Protein AF-Q8CBI0-F1 (afdb_monomer_lite)

Organism: Mus musculus (NCBI:txid10090)

pLDDT: mean 73.28, std 24.51, range [24.38, 97.0]

InterPro domains:
  IPR052081 Dispatched hedgehog regulator [PTHR45951] (45-311)

Secondary structure (DSSP, 8-state):
---------S--PPPPP------------------S-----TT-TTTT-S-TTSHHHHHHHHHHHHHHH-STTSTT--SPPS----------------------------------------SSSS---SSEEEEEEE-SSS--S-SHHHHHHHHHHHIIIIITSTTHHHHS-B-TTSPBPPPB-HHHHHHHHTT-SSGGG--HHHHHHHHHHHHHHHHHHHTT---GGG-S-TTS--GGGGGS-HHHHS-THHHHIIIIIB-TTTT-TTTTT-SS----EEEEEEEEE--TTHHHHHHHHHS-TTTS---

Radius of gyration: 27.92 Å; chains: 1; bounding box: 72×58×81 Å

Structure (mmCIF, N/CA/C/O backbone):
data_AF-Q8CBI0-F1
#
_entry.id   AF-Q8CBI0-F1
#
loop_
_atom_site.group_PDB
_atom_site.id
_atom_site.type_symbol
_atom_site.label_atom_id
_atom_site.label_alt_id
_atom_site.label_comp_id
_atom_site.label_asym_id
_atom_site.label_entity_id
_atom_site.label_seq_id
_atom_site.pdbx_PDB_ins_code
_atom_site.Cartn_x
_atom_site.Cartn_y
_atom_site.Cartn_z
_atom_site.occupancy
_atom_site.B_iso_or_equiv
_atom_site.auth_seq_id
_atom_site.auth_comp_id
_atom_site.auth_asym_id
_atom_site.auth_atom_id
_atom_site.pdbx_PDB_model_num
ATOM 1 N N . MET A 1 1 ? 11.824 -6.782 15.982 1.00 35.62 1 MET A N 1
ATOM 2 C CA . MET A 1 1 ? 10.357 -6.989 15.883 1.00 35.62 1 MET A CA 1
ATOM 3 C C . MET A 1 1 ? 9.756 -6.836 14.474 1.00 35.62 1 MET A C 1
ATOM 5 O O . MET A 1 1 ? 8.552 -7.007 14.320 1.00 35.62 1 MET A O 1
ATOM 9 N N . VAL A 1 2 ? 10.570 -6.693 13.427 1.00 36.84 2 VAL A N 1
ATOM 10 C CA . VAL A 1 2 ? 10.282 -7.172 12.048 1.00 36.84 2 VAL A CA 1
ATOM 11 C C . VAL A 1 2 ? 11.537 -8.007 11.635 1.00 36.84 2 VAL A C 1
ATOM 13 O O . VAL A 1 2 ? 12.396 -8.185 12.500 1.00 36.84 2 VAL A O 1
ATOM 16 N N . GLN A 1 3 ? 11.747 -8.662 10.483 1.00 46.72 3 GLN A N 1
ATOM 17 C CA . GLN A 1 3 ? 10.975 -8.829 9.247 1.00 46.72 3 GLN A CA 1
ATOM 18 C C . GLN A 1 3 ? 11.289 -10.162 8.533 1.00 46.72 3 GLN A C 1
ATOM 20 O O . GLN A 1 3 ? 12.311 -10.788 8.796 1.00 46.72 3 GLN A O 1
ATOM 25 N N . LYS A 1 4 ? 10.453 -10.541 7.552 1.00 31.80 4 LYS A N 1
ATOM 26 C CA . LYS A 1 4 ? 10.830 -11.356 6.380 1.00 31.80 4 LYS A CA 1
ATOM 27 C C . LYS A 1 4 ? 10.036 -10.899 5.148 1.00 31.80 4 LYS A C 1
ATOM 29 O O . LYS A 1 4 ? 8.832 -11.129 5.089 1.00 31.80 4 LYS A O 1
ATOM 34 N N . SER A 1 5 ? 10.704 -10.269 4.181 1.00 30.23 5 SER A N 1
ATOM 35 C CA . SER A 1 5 ? 10.088 -9.821 2.923 1.00 30.23 5 SER A CA 1
ATOM 36 C C . SER A 1 5 ? 9.989 -10.965 1.912 1.00 30.23 5 SER A C 1
ATOM 38 O O . SER A 1 5 ? 11.012 -11.522 1.517 1.00 30.23 5 SER A O 1
ATOM 40 N N . TYR A 1 6 ? 8.783 -11.270 1.428 1.00 38.28 6 TYR A N 1
ATOM 41 C CA . TYR A 1 6 ? 8.576 -12.228 0.333 1.00 38.28 6 TYR A CA 1
ATOM 42 C C . TYR A 1 6 ? 7.816 -11.594 -0.836 1.00 38.28 6 TYR A C 1
ATOM 44 O O . TYR A 1 6 ? 6.795 -10.936 -0.644 1.00 38.28 6 TYR A O 1
ATOM 52 N N . ILE A 1 7 ? 8.275 -11.838 -2.067 1.00 37.06 7 ILE A N 1
ATOM 53 C CA . ILE A 1 7 ? 7.528 -11.484 -3.281 1.00 37.06 7 ILE A CA 1
ATOM 54 C C . ILE A 1 7 ? 6.498 -12.590 -3.538 1.00 37.06 7 ILE A C 1
ATOM 56 O O . ILE A 1 7 ? 6.847 -13.695 -3.954 1.00 37.06 7 ILE A O 1
ATOM 60 N N . TYR A 1 8 ? 5.219 -12.301 -3.290 1.00 33.34 8 TYR A N 1
ATOM 61 C CA . TYR A 1 8 ? 4.138 -13.254 -3.547 1.00 33.34 8 TYR A CA 1
ATOM 62 C C . TYR A 1 8 ? 3.973 -13.525 -5.051 1.00 33.34 8 TYR A C 1
ATOM 64 O O . TYR A 1 8 ? 3.733 -12.608 -5.841 1.00 33.34 8 TYR A O 1
ATOM 72 N N . ASN A 1 9 ? 4.062 -14.801 -5.431 1.00 31.31 9 ASN A N 1
ATOM 73 C CA . ASN A 1 9 ? 3.870 -15.283 -6.795 1.00 31.31 9 ASN A CA 1
ATOM 74 C C . ASN A 1 9 ? 2.752 -16.353 -6.800 1.00 31.31 9 ASN A C 1
ATOM 76 O O . ASN A 1 9 ? 2.959 -17.436 -6.240 1.00 31.31 9 ASN A O 1
ATOM 80 N N . PRO A 1 10 ? 1.560 -16.073 -7.365 1.00 31.42 10 PRO A N 1
ATOM 81 C CA . PRO A 1 10 ? 0.396 -16.957 -7.278 1.00 31.42 10 PRO A CA 1
ATOM 82 C C . PRO A 1 10 ? 0.534 -18.163 -8.222 1.00 31.42 10 PRO A C 1
ATOM 84 O O . PRO A 1 10 ? -0.023 -18.173 -9.317 1.00 31.42 10 PRO A O 1
ATOM 87 N N . GLY A 1 11 ? 1.291 -19.187 -7.811 1.00 32.75 11 GLY A N 1
ATOM 88 C CA . GLY A 1 11 ? 1.568 -20.319 -8.703 1.00 32.75 11 GLY A CA 1
ATOM 89 C C . GLY A 1 11 ? 2.288 -21.542 -8.129 1.00 32.75 11 GLY A C 1
ATOM 90 O O . GLY A 1 11 ? 2.830 -22.314 -8.916 1.00 32.75 11 GLY A O 1
ATOM 91 N N . ARG A 1 12 ? 2.332 -21.765 -6.805 1.00 34.44 12 ARG A N 1
ATOM 92 C CA . ARG A 1 12 ? 2.941 -22.988 -6.237 1.00 34.44 12 ARG A CA 1
ATOM 93 C C . ARG A 1 12 ? 2.022 -23.750 -5.284 1.00 34.44 12 ARG A C 1
ATOM 95 O O . ARG A 1 12 ? 1.640 -23.241 -4.238 1.00 34.44 12 ARG A O 1
ATOM 102 N N . ARG A 1 13 ? 1.770 -25.017 -5.635 1.00 34.41 13 ARG A N 1
ATOM 103 C CA . ARG A 1 13 ? 1.584 -26.101 -4.658 1.00 34.41 13 ARG A CA 1
ATOM 104 C C . ARG A 1 13 ? 2.921 -26.366 -3.960 1.00 34.41 13 ARG A C 1
ATOM 106 O O . ARG A 1 13 ? 3.976 -26.181 -4.567 1.00 34.41 13 ARG A O 1
ATOM 113 N N . GLU A 1 14 ? 2.863 -26.795 -2.707 1.00 31.06 14 GLU A N 1
ATOM 114 C CA . GLU A 1 14 ? 4.035 -27.123 -1.893 1.00 31.06 14 GLU A CA 1
ATOM 115 C C . GLU A 1 14 ? 4.877 -28.252 -2.516 1.00 31.06 14 GLU A C 1
ATOM 117 O O . GLU A 1 14 ? 4.341 -29.326 -2.806 1.00 31.06 14 GLU A O 1
ATOM 122 N N . PRO A 1 15 ? 6.200 -28.078 -2.667 1.00 31.67 15 PRO A N 1
ATOM 123 C CA . PRO A 1 15 ? 7.135 -29.189 -2.690 1.00 31.67 15 PRO A CA 1
ATOM 124 C C . PRO A 1 15 ? 7.584 -29.512 -1.257 1.00 31.67 15 PRO A C 1
ATOM 126 O O . PRO A 1 15 ? 7.928 -28.616 -0.483 1.00 31.67 15 PRO A O 1
ATOM 129 N N . LYS A 1 16 ? 7.609 -30.804 -0.908 1.00 28.72 16 LYS A N 1
ATOM 130 C CA . LYS A 1 16 ? 8.158 -31.281 0.371 1.00 28.72 16 LYS A CA 1
ATOM 131 C C . LYS A 1 16 ? 9.629 -30.873 0.509 1.00 28.72 16 LYS A C 1
ATOM 133 O O . LYS A 1 16 ? 10.363 -30.829 -0.477 1.00 28.72 16 LYS A O 1
ATOM 138 N N . GLY A 1 17 ? 10.035 -30.560 1.738 1.00 30.17 17 GLY A N 1
ATOM 139 C CA . GLY A 1 17 ? 11.341 -29.970 2.018 1.00 30.17 17 GLY A CA 1
ATOM 140 C C . GLY A 1 17 ? 12.522 -30.896 1.723 1.00 30.17 17 GLY A C 1
ATOM 141 O O . GLY A 1 17 ? 12.489 -32.080 2.047 1.00 30.17 17 GLY A O 1
ATOM 142 N N . TYR A 1 18 ? 13.591 -30.301 1.197 1.00 27.12 18 TYR A N 1
ATOM 143 C CA . TYR A 1 18 ? 14.943 -30.850 1.224 1.00 27.12 18 TYR A CA 1
ATOM 144 C C . TYR A 1 18 ? 15.894 -29.764 1.725 1.00 27.12 18 TYR A C 1
ATOM 146 O O . TYR A 1 18 ? 15.874 -28.636 1.230 1.00 27.12 18 TYR A O 1
ATOM 154 N N . SER A 1 19 ? 16.685 -30.107 2.742 1.00 24.38 19 SER A N 1
ATOM 155 C CA . SER A 1 19 ? 17.722 -29.234 3.291 1.00 24.38 19 SER A CA 1
ATOM 156 C C . SER A 1 19 ? 18.909 -29.162 2.333 1.00 24.38 19 SER A C 1
ATOM 158 O O . SER A 1 19 ? 19.318 -30.190 1.796 1.00 24.38 19 SER A O 1
ATOM 160 N N . TRP A 1 20 ? 19.481 -27.971 2.167 1.00 27.81 20 TRP A N 1
ATOM 161 C CA . TRP A 1 20 ? 20.767 -27.774 1.502 1.00 27.81 20 TRP A CA 1
ATOM 162 C C . TRP A 1 20 ? 21.630 -26.840 2.343 1.00 27.81 20 TRP A C 1
ATOM 164 O O . TRP A 1 20 ? 21.559 -25.615 2.235 1.00 27.81 20 TRP A O 1
ATOM 174 N N . GLU A 1 21 ? 22.441 -27.440 3.208 1.00 26.97 21 GLU A N 1
ATOM 175 C CA . GLU A 1 21 ? 23.515 -26.739 3.899 1.00 26.97 21 GLU A CA 1
ATOM 176 C C . GLU A 1 21 ? 24.703 -26.502 2.956 1.00 26.97 21 GLU A C 1
ATOM 178 O O . GLU A 1 21 ? 25.098 -27.379 2.194 1.00 26.97 21 GLU A O 1
ATOM 183 N N . GLY A 1 22 ? 25.335 -25.335 3.095 1.00 30.75 22 GLY A N 1
ATOM 184 C CA . GLY A 1 22 ? 26.772 -25.184 2.871 1.00 30.75 22 GLY A CA 1
ATOM 185 C C . GLY A 1 22 ? 27.282 -25.141 1.427 1.00 30.75 22 GLY A C 1
ATOM 186 O O . GLY A 1 22 ? 27.747 -26.137 0.888 1.00 30.75 22 GLY A O 1
ATOM 187 N N . CYS A 1 23 ? 27.452 -23.927 0.895 1.00 25.62 23 CYS A N 1
ATOM 188 C CA . CYS A 1 23 ? 28.518 -23.663 -0.076 1.00 25.62 23 CYS A CA 1
ATOM 189 C C . CYS A 1 23 ? 29.310 -22.410 0.332 1.00 25.62 23 CYS A C 1
ATOM 191 O O . CYS A 1 23 ? 28.970 -21.282 -0.029 1.00 25.62 23 CYS A O 1
ATOM 193 N N . ARG A 1 24 ? 30.370 -22.593 1.137 1.00 29.52 24 ARG A N 1
ATOM 194 C CA . ARG A 1 24 ? 31.308 -21.504 1.471 1.00 29.52 24 ARG A CA 1
ATOM 195 C C . ARG A 1 24 ? 32.200 -21.195 0.269 1.00 29.52 24 ARG A C 1
ATOM 197 O O . ARG A 1 24 ? 32.717 -22.097 -0.380 1.00 29.52 24 ARG A O 1
ATOM 204 N N . ARG A 1 25 ? 32.435 -19.903 0.030 1.00 30.22 25 ARG A N 1
ATOM 205 C CA . ARG A 1 25 ? 33.334 -19.396 -1.017 1.00 30.22 25 ARG A CA 1
ATOM 206 C C . ARG A 1 25 ? 34.754 -19.970 -0.875 1.00 30.22 25 ARG A C 1
ATOM 208 O O . ARG A 1 25 ? 35.388 -19.769 0.159 1.00 30.22 25 ARG A O 1
ATOM 215 N N . ARG A 1 26 ? 35.297 -20.525 -1.962 1.00 26.20 26 ARG A N 1
ATOM 216 C CA . ARG A 1 26 ? 36.714 -20.380 -2.341 1.00 26.20 26 ARG A CA 1
ATOM 217 C C . ARG A 1 26 ? 36.791 -20.172 -3.847 1.00 26.20 26 ARG A C 1
ATOM 219 O O . ARG A 1 26 ? 36.519 -21.088 -4.612 1.00 26.20 26 ARG A O 1
ATOM 226 N N . VAL A 1 27 ? 37.159 -18.962 -4.255 1.00 29.38 27 VAL A N 1
ATOM 227 C CA . VAL A 1 27 ? 37.560 -18.683 -5.635 1.00 29.38 27 VAL A CA 1
ATOM 228 C C . VAL A 1 27 ? 39.045 -19.007 -5.731 1.00 29.38 27 VAL A C 1
ATOM 230 O O . VAL A 1 27 ? 39.858 -18.349 -5.087 1.00 29.38 27 VAL A O 1
ATOM 233 N N . VAL A 1 28 ? 39.389 -20.026 -6.513 1.00 27.64 28 VAL A N 1
ATOM 234 C CA . VAL A 1 28 ? 40.765 -20.299 -6.940 1.00 27.64 28 VAL A CA 1
ATOM 235 C C . VAL A 1 28 ? 40.752 -20.264 -8.460 1.00 27.64 28 VAL A C 1
ATOM 237 O O . VAL A 1 28 ? 40.189 -21.150 -9.098 1.00 27.64 28 VAL A O 1
ATOM 240 N N . PHE A 1 29 ? 41.333 -19.215 -9.039 1.00 32.84 29 PHE A N 1
ATOM 241 C CA . PHE A 1 29 ? 41.527 -19.129 -10.482 1.00 32.84 29 PHE A CA 1
ATOM 242 C C . PHE A 1 29 ? 42.694 -20.032 -10.891 1.00 32.84 29 PHE A C 1
ATOM 244 O O . PHE A 1 29 ? 43.854 -19.684 -10.693 1.00 32.84 29 PHE A O 1
ATOM 251 N N . LEU A 1 30 ? 42.373 -21.172 -11.498 1.00 30.83 30 LEU A N 1
ATOM 252 C CA . LEU A 1 30 ? 43.293 -21.954 -12.319 1.00 30.83 30 LEU A CA 1
ATOM 253 C C . LEU A 1 30 ? 42.566 -22.299 -13.619 1.00 30.83 30 LEU A C 1
ATOM 255 O O . LEU A 1 30 ? 41.595 -23.050 -13.612 1.00 30.83 30 LEU A O 1
ATOM 259 N N . CYS A 1 31 ? 43.023 -21.714 -14.724 1.00 37.50 31 CYS A N 1
ATOM 260 C CA . CYS A 1 31 ? 42.504 -21.968 -16.065 1.00 37.50 31 CYS A CA 1
ATOM 261 C C . CYS A 1 31 ? 43.572 -22.710 -16.872 1.00 37.50 31 CYS A C 1
ATOM 263 O O . CYS A 1 31 ? 44.683 -22.198 -17.021 1.00 37.50 31 CYS A O 1
ATOM 265 N N . PRO A 1 32 ? 43.257 -23.919 -17.356 1.00 38.25 32 PRO A N 1
ATOM 266 C CA . PRO A 1 32 ? 43.626 -24.262 -18.728 1.00 38.25 32 PRO A CA 1
ATOM 267 C C . PRO A 1 32 ? 42.526 -25.080 -19.448 1.00 38.25 32 PRO A C 1
ATOM 269 O O . PRO A 1 32 ? 41.503 -25.437 -18.866 1.00 38.25 32 PRO A O 1
ATOM 272 N N . PRO A 1 33 ? 42.728 -25.351 -20.744 1.00 45.69 33 PRO A N 1
ATOM 273 C CA . PRO A 1 33 ? 42.031 -24.682 -21.834 1.00 45.69 33 PRO A CA 1
ATOM 274 C C . PRO A 1 33 ? 40.579 -25.165 -22.019 1.00 45.69 33 PRO A C 1
ATOM 276 O O . PRO A 1 33 ? 40.320 -26.355 -22.202 1.00 45.69 33 PRO A O 1
ATOM 279 N N . LEU A 1 34 ? 39.624 -24.233 -22.066 1.00 43.66 34 LEU A N 1
ATOM 280 C CA . LEU A 1 34 ? 38.232 -24.564 -22.373 1.00 43.66 34 LEU A CA 1
ATOM 281 C C . LEU A 1 34 ? 38.037 -24.833 -23.872 1.00 43.66 34 LEU A C 1
ATOM 283 O O . LEU A 1 34 ? 37.944 -23.915 -24.687 1.00 43.66 34 LEU A O 1
ATOM 287 N N . LEU A 1 35 ? 37.902 -26.119 -24.201 1.00 45.59 35 LEU A N 1
ATOM 288 C CA . LEU A 1 35 ? 37.132 -26.581 -25.356 1.00 45.59 35 LEU A CA 1
ATOM 289 C C . LEU A 1 35 ? 35.728 -25.955 -25.351 1.00 45.59 35 LEU A C 1
ATOM 291 O O . LEU A 1 35 ? 35.171 -25.676 -24.291 1.00 45.59 35 LEU A O 1
ATOM 295 N N . LEU A 1 36 ? 35.181 -25.783 -26.557 1.00 48.97 36 LEU A N 1
ATOM 296 C CA . LEU A 1 36 ? 33.884 -25.196 -26.925 1.00 48.97 36 LEU A CA 1
ATOM 297 C C . LEU A 1 36 ? 32.690 -25.607 -26.034 1.00 48.97 36 LEU A C 1
ATOM 299 O O . LEU A 1 36 ? 31.804 -26.348 -26.454 1.00 48.97 36 LEU A O 1
ATOM 303 N N . HIS A 1 37 ? 32.602 -25.039 -24.835 1.00 47.94 37 HIS A N 1
ATOM 304 C CA . HIS A 1 37 ? 31.378 -24.989 -24.051 1.00 47.94 37 HIS A CA 1
ATOM 305 C C . HIS A 1 37 ? 30.799 -23.585 -24.148 1.00 47.94 37 HIS A C 1
ATOM 307 O O . HIS A 1 37 ? 31.209 -22.662 -23.445 1.00 47.94 37 HIS A O 1
ATOM 313 N N . THR A 1 38 ? 29.810 -23.437 -25.031 1.00 46.59 38 THR A N 1
ATOM 314 C CA . THR A 1 38 ? 28.891 -22.299 -25.009 1.00 46.59 38 THR A CA 1
ATOM 315 C C . THR A 1 38 ? 28.339 -22.163 -23.594 1.00 46.59 38 THR A C 1
ATOM 317 O O . THR A 1 38 ? 27.667 -23.080 -23.109 1.00 46.59 38 THR A O 1
ATOM 320 N N . CYS A 1 39 ? 28.658 -21.051 -22.924 1.00 45.31 39 CYS A N 1
ATOM 321 C CA . CYS A 1 39 ? 28.234 -20.801 -21.550 1.00 45.31 39 CYS A CA 1
ATOM 322 C C . CYS A 1 39 ? 26.711 -20.948 -21.470 1.00 45.31 39 CYS A C 1
ATOM 324 O O . CYS A 1 39 ? 25.975 -20.169 -22.075 1.00 45.31 39 CYS A O 1
ATOM 326 N N . SER A 1 40 ? 26.245 -22.000 -20.793 1.00 54.03 40 SER A N 1
ATOM 327 C CA . SER A 1 40 ? 24.823 -22.325 -20.744 1.00 54.03 40 SER A CA 1
ATOM 328 C C . SER A 1 40 ? 24.114 -21.249 -19.935 1.00 54.03 40 SER A C 1
ATOM 330 O O . SER A 1 40 ? 24.317 -21.125 -18.728 1.00 54.03 40 SER A O 1
ATOM 332 N N . SER A 1 41 ? 23.324 -20.428 -20.620 1.00 55.72 41 SER A N 1
ATOM 333 C CA . SER A 1 41 ? 22.704 -19.242 -20.048 1.00 55.72 41 SER A CA 1
ATOM 334 C C . SER A 1 41 ? 21.640 -19.624 -19.015 1.00 55.72 41 SER A C 1
ATOM 336 O O . SER A 1 41 ? 20.474 -19.808 -19.353 1.00 55.72 41 SER A O 1
ATOM 338 N N . LEU A 1 42 ? 22.024 -19.647 -17.733 1.00 57.34 42 LEU A N 1
ATOM 339 C CA . LEU A 1 42 ? 21.139 -19.816 -16.564 1.00 57.34 42 LEU A CA 1
ATOM 340 C C . LEU A 1 42 ? 20.139 -18.649 -16.363 1.00 57.34 42 LEU A C 1
ATOM 342 O O . LEU A 1 42 ? 19.483 -18.552 -15.329 1.00 57.34 42 LEU A O 1
ATOM 346 N N . LEU A 1 43 ? 20.005 -17.771 -17.362 1.00 60.62 43 LEU A N 1
ATOM 347 C CA . LEU A 1 43 ? 19.131 -16.596 -17.411 1.00 60.62 43 LEU A CA 1
ATOM 348 C C . LEU A 1 43 ? 17.639 -16.924 -17.257 1.00 60.62 43 LEU A C 1
ATOM 350 O O . LEU A 1 43 ? 16.865 -16.042 -16.894 1.00 60.62 43 LEU A O 1
ATOM 354 N N . PHE A 1 44 ? 17.228 -18.171 -17.506 1.00 56.00 44 PHE A N 1
ATOM 355 C CA . PHE A 1 44 ? 15.849 -18.614 -17.319 1.00 56.00 44 PHE A CA 1
ATOM 356 C C . PHE A 1 44 ? 15.794 -19.984 -16.628 1.00 56.00 44 PHE A C 1
ATOM 358 O O . PHE A 1 44 ? 15.920 -21.031 -17.257 1.00 56.00 44 PHE A O 1
ATOM 365 N N . PHE A 1 45 ? 15.534 -19.984 -15.317 1.00 59.78 45 PHE A N 1
ATOM 366 C CA . PHE A 1 45 ? 15.432 -21.203 -14.494 1.00 59.78 45 PHE A CA 1
ATOM 367 C C . PHE A 1 45 ? 14.332 -22.186 -14.957 1.00 59.78 45 PHE A C 1
ATOM 369 O O . PHE A 1 45 ? 14.355 -23.356 -14.593 1.00 59.78 45 PHE A O 1
ATOM 376 N N . LEU A 1 46 ? 13.362 -21.717 -15.751 1.00 71.56 46 LEU A N 1
ATOM 377 C CA . LEU A 1 46 ? 12.256 -22.521 -16.285 1.00 71.56 46 LEU A CA 1
ATOM 378 C C . LEU A 1 46 ? 12.434 -22.938 -17.757 1.00 71.56 46 LEU A C 1
ATOM 380 O O . LEU A 1 46 ? 11.512 -23.509 -18.336 1.00 71.56 46 LEU A O 1
ATOM 384 N N . GLN A 1 47 ? 13.586 -22.671 -18.380 1.00 72.75 47 GLN A N 1
ATOM 385 C CA . GLN A 1 47 ? 13.825 -23.072 -19.767 1.00 72.75 47 GLN A CA 1
ATOM 386 C C . GLN A 1 47 ? 13.865 -24.602 -19.888 1.00 72.75 47 GLN A C 1
ATOM 388 O O . GLN A 1 47 ? 14.681 -25.255 -19.242 1.00 72.75 47 GLN A O 1
ATOM 393 N N . GLY A 1 48 ? 12.987 -25.176 -20.718 1.00 74.75 48 GLY A N 1
ATOM 394 C CA . GLY A 1 48 ? 12.884 -26.626 -20.906 1.00 74.75 48 GLY A CA 1
ATOM 395 C C . GLY A 1 48 ? 11.841 -27.325 -20.028 1.00 74.75 48 GLY A C 1
ATOM 396 O O . GLY A 1 48 ? 11.751 -28.547 -20.086 1.00 74.75 48 GLY A O 1
ATOM 397 N N . PHE A 1 49 ? 11.029 -26.585 -19.261 1.00 80.62 49 PHE A N 1
ATOM 398 C CA . PHE A 1 49 ? 9.862 -27.140 -18.555 1.00 80.62 49 PHE A CA 1
ATOM 399 C C . PHE A 1 49 ? 8.621 -27.306 -19.460 1.00 80.62 49 PHE A C 1
ATOM 401 O O . PHE A 1 49 ? 7.567 -27.746 -18.997 1.00 80.62 49 PHE A O 1
ATOM 408 N N . GLU A 1 50 ? 8.716 -26.972 -20.750 1.00 84.19 50 GLU A N 1
ATOM 409 C CA . GLU A 1 50 ? 7.695 -27.299 -21.744 1.00 84.19 50 GLU A CA 1
ATOM 410 C C . GLU A 1 50 ? 7.528 -28.828 -21.904 1.00 84.19 50 GLU A C 1
ATOM 412 O O . GLU A 1 50 ? 8.523 -29.535 -22.079 1.00 84.19 50 GLU A O 1
ATOM 417 N N . PRO A 1 51 ? 6.290 -29.368 -21.898 1.00 81.94 51 PRO A N 1
ATOM 418 C CA . PRO A 1 51 ? 6.041 -30.809 -21.982 1.00 81.94 51 PRO A CA 1
ATOM 419 C C . PRO A 1 51 ? 6.260 -31.350 -23.405 1.00 81.94 51 PRO A C 1
ATOM 421 O O . PRO A 1 51 ? 5.315 -31.499 -24.186 1.00 81.94 51 PRO A O 1
ATOM 424 N N . ARG A 1 52 ? 7.517 -31.663 -23.729 1.00 80.88 52 ARG A N 1
ATOM 425 C CA . ARG A 1 52 ? 7.929 -32.267 -25.006 1.00 80.88 52 ARG A CA 1
ATOM 426 C C . ARG A 1 52 ? 7.312 -33.651 -25.214 1.00 80.88 52 ARG A C 1
ATOM 428 O O . ARG A 1 52 ? 6.904 -34.313 -24.262 1.00 80.88 52 ARG A O 1
ATOM 435 N N . ASP A 1 53 ? 7.204 -34.050 -26.479 1.00 83.38 53 ASP A N 1
ATOM 436 C CA . ASP A 1 53 ? 6.728 -35.363 -26.948 1.00 83.38 53 ASP A CA 1
ATOM 437 C C . ASP A 1 53 ? 5.315 -35.800 -26.523 1.00 83.38 53 ASP A C 1
ATOM 439 O O . ASP A 1 53 ? 4.853 -36.879 -26.894 1.00 83.38 53 ASP A O 1
ATOM 443 N N . THR A 1 54 ? 4.567 -34.927 -25.847 1.00 90.56 54 THR A N 1
ATOM 444 C CA . THR A 1 54 ? 3.132 -35.104 -25.609 1.00 90.56 54 THR A CA 1
ATOM 445 C C . THR A 1 54 ? 2.311 -34.568 -26.783 1.00 90.56 54 THR A C 1
ATOM 447 O O . THR A 1 54 ? 2.677 -33.578 -27.416 1.00 90.56 54 THR A O 1
ATOM 450 N N . GLU A 1 55 ? 1.149 -35.170 -27.047 1.00 91.31 55 GLU A N 1
ATOM 451 C CA . GLU A 1 55 ? 0.203 -34.692 -28.072 1.00 91.31 55 GLU A CA 1
ATOM 452 C C . GLU A 1 55 ? -0.221 -33.229 -27.830 1.00 91.31 55 GLU A C 1
ATOM 454 O O . GLU A 1 55 ? -0.345 -32.434 -28.760 1.00 91.31 55 GLU A O 1
ATOM 459 N N . ILE A 1 56 ? -0.377 -32.848 -26.558 1.00 89.25 56 ILE A N 1
ATOM 460 C CA . ILE A 1 56 ? -0.686 -31.474 -26.137 1.00 89.25 56 ILE A CA 1
ATOM 461 C C . ILE A 1 56 ? 0.509 -30.546 -26.400 1.00 89.25 56 ILE A C 1
ATOM 463 O O . ILE A 1 56 ? 0.318 -29.451 -26.925 1.00 89.25 56 ILE A O 1
ATOM 467 N N . GLY A 1 57 ? 1.732 -30.987 -26.084 1.00 88.62 57 GLY A N 1
ATOM 468 C CA . GLY A 1 57 ? 2.971 -30.256 -26.349 1.00 88.62 57 GLY A CA 1
ATOM 469 C C . GLY A 1 57 ? 3.163 -29.958 -27.832 1.00 88.62 57 GLY A C 1
ATOM 470 O O . GLY A 1 57 ? 3.304 -28.796 -28.198 1.00 88.62 57 GLY A O 1
ATOM 471 N N . ARG A 1 58 ? 3.042 -30.976 -28.696 1.00 89.31 58 ARG A N 1
ATOM 472 C CA . ARG A 1 58 ? 3.141 -30.820 -30.160 1.00 89.31 58 ARG A CA 1
ATOM 473 C C . ARG A 1 58 ? 2.115 -29.827 -30.705 1.00 89.31 58 ARG A C 1
ATOM 475 O O . ARG A 1 58 ? 2.469 -28.932 -31.468 1.00 89.31 58 ARG A O 1
ATOM 482 N N . ARG A 1 59 ? 0.847 -29.933 -30.284 1.00 92.31 59 ARG A N 1
ATOM 483 C CA . ARG A 1 59 ? -0.207 -28.979 -30.684 1.00 92.31 59 ARG A CA 1
ATOM 484 C C . ARG A 1 59 ? 0.092 -27.557 -30.207 1.00 92.31 59 ARG A C 1
ATOM 486 O O . ARG A 1 59 ? -0.139 -26.610 -30.954 1.00 92.31 59 ARG A O 1
ATOM 493 N N . LEU A 1 60 ? 0.622 -27.401 -28.993 1.00 90.31 60 LEU A N 1
ATOM 494 C CA . LEU A 1 60 ? 1.002 -26.102 -28.438 1.00 90.31 60 LEU A CA 1
ATOM 495 C C . LEU A 1 60 ? 2.216 -25.493 -29.159 1.00 90.31 60 LEU A C 1
ATOM 497 O O . LEU A 1 60 ? 2.242 -24.285 -29.375 1.00 90.31 60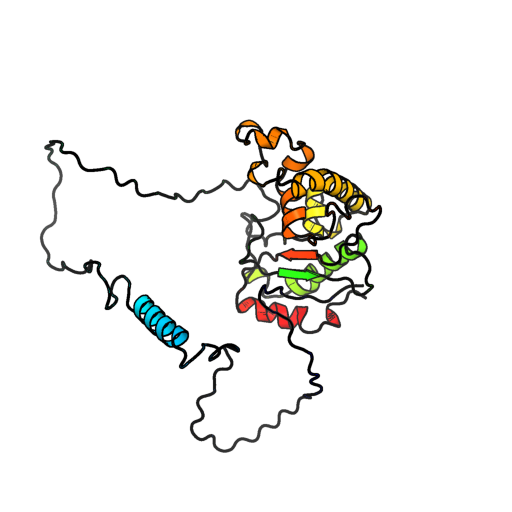 LEU A O 1
ATOM 501 N N . GLU A 1 61 ? 3.202 -26.301 -29.549 1.00 88.75 61 GLU A N 1
ATOM 502 C CA . GLU A 1 61 ? 4.354 -25.869 -30.349 1.00 88.75 61 GLU A CA 1
ATOM 503 C C . GLU A 1 61 ? 3.928 -25.424 -31.752 1.00 88.75 61 GLU A C 1
ATOM 505 O O . GLU A 1 61 ? 4.285 -24.323 -32.168 1.00 88.75 61 GLU A O 1
ATOM 510 N N . VAL A 1 62 ? 3.087 -26.208 -32.438 1.00 89.94 62 VAL A N 1
ATOM 511 C CA . VAL A 1 62 ? 2.506 -25.830 -33.740 1.00 89.94 62 VAL A CA 1
ATOM 512 C C . VAL A 1 62 ? 1.677 -24.548 -33.624 1.00 89.94 62 VAL A C 1
ATOM 514 O O . VAL A 1 62 ? 1.818 -23.657 -34.458 1.00 89.94 62 VAL A O 1
ATOM 517 N N . TRP A 1 63 ? 0.867 -24.399 -32.570 1.00 88.56 63 TRP A N 1
ATOM 518 C CA . TRP A 1 63 ? 0.106 -23.171 -32.322 1.00 88.56 63 TRP A CA 1
ATOM 519 C C . TRP A 1 63 ? 1.010 -21.955 -32.067 1.00 88.56 63 TRP A C 1
ATOM 521 O O . TRP A 1 63 ? 0.782 -20.895 -32.646 1.00 88.56 63 TRP A O 1
ATOM 531 N N . LYS A 1 64 ? 2.066 -22.096 -31.252 1.00 89.31 64 LYS A N 1
ATOM 532 C CA . LYS A 1 64 ? 3.062 -21.032 -31.023 1.00 89.31 64 LYS A CA 1
ATOM 533 C C . LYS A 1 64 ? 3.781 -20.641 -32.318 1.00 89.31 64 LYS A C 1
ATOM 535 O O . LYS A 1 64 ? 3.958 -19.452 -32.569 1.00 89.31 64 LYS A O 1
ATOM 540 N N . ALA A 1 65 ? 4.166 -21.617 -33.141 1.00 87.75 65 ALA A N 1
ATOM 541 C CA . ALA A 1 65 ? 4.791 -21.374 -34.440 1.00 87.75 65 ALA A CA 1
ATOM 542 C C . ALA A 1 65 ? 3.831 -20.654 -35.400 1.00 87.75 65 ALA A C 1
ATOM 544 O O . ALA A 1 65 ? 4.212 -19.661 -36.013 1.00 87.75 65 ALA A O 1
ATOM 545 N N . MET A 1 66 ? 2.567 -21.085 -35.466 1.00 88.44 66 MET A N 1
ATOM 546 C CA . MET A 1 66 ? 1.524 -20.401 -36.231 1.00 88.44 66 MET A CA 1
ATOM 547 C C . MET A 1 66 ? 1.350 -18.954 -35.754 1.00 88.44 66 MET A C 1
ATOM 549 O O . MET A 1 66 ? 1.382 -18.044 -36.575 1.00 88.44 66 MET A O 1
ATOM 553 N N . GLN A 1 67 ? 1.257 -18.724 -34.440 1.00 88.19 67 GLN A N 1
ATOM 554 C CA . GLN A 1 67 ? 1.121 -17.385 -33.863 1.00 88.19 67 GLN A CA 1
ATOM 555 C C . GLN A 1 67 ? 2.319 -16.477 -34.194 1.00 88.19 67 GLN A C 1
ATOM 557 O O . GLN A 1 67 ? 2.118 -15.311 -34.527 1.00 88.19 67 GLN A O 1
ATOM 562 N N . ALA A 1 68 ? 3.548 -17.003 -34.149 1.00 85.75 68 ALA A N 1
ATOM 563 C CA . ALA A 1 68 ? 4.759 -16.265 -34.516 1.00 85.75 68 ALA A CA 1
ATOM 564 C C . ALA A 1 68 ? 4.834 -15.932 -36.020 1.00 85.75 68 ALA A C 1
ATOM 566 O O . ALA A 1 68 ? 5.405 -14.911 -36.396 1.00 85.75 68 ALA A O 1
ATOM 567 N N . LEU A 1 69 ? 4.249 -16.777 -36.875 1.00 84.94 69 LEU A N 1
ATOM 568 C CA . LEU A 1 69 ? 4.196 -16.584 -38.326 1.00 84.94 69 LEU A CA 1
ATOM 569 C C . LEU A 1 69 ? 2.978 -15.769 -38.793 1.00 84.94 69 LEU A C 1
ATOM 571 O O . LEU A 1 69 ? 2.948 -15.337 -39.943 1.00 84.94 69 LEU A O 1
ATOM 575 N N . THR A 1 70 ? 1.984 -15.529 -37.935 1.00 83.25 70 THR A N 1
ATOM 576 C CA . THR A 1 70 ? 0.880 -14.594 -38.204 1.00 83.25 70 THR A CA 1
ATOM 577 C C . THR A 1 70 ? 1.246 -13.161 -37.817 1.00 83.25 70 THR A C 1
ATOM 579 O O . THR A 1 70 ? 1.932 -12.929 -36.825 1.00 83.25 70 THR A O 1
ATOM 582 N N . GLY A 1 71 ? 0.765 -12.182 -38.582 1.00 74.12 71 GLY A N 1
ATOM 583 C CA . GLY A 1 71 ? 0.960 -10.752 -38.315 1.00 74.12 71 GLY A CA 1
ATOM 584 C C . GLY A 1 71 ? 1.317 -9.962 -39.579 1.00 74.12 71 GLY A C 1
ATOM 585 O O . GLY A 1 71 ? 1.642 -10.574 -40.596 1.00 74.12 71 GLY A O 1
ATOM 586 N N . PRO A 1 72 ? 1.253 -8.618 -39.549 1.00 69.19 72 PRO A N 1
ATOM 587 C CA . PRO A 1 72 ? 1.665 -7.788 -40.680 1.00 69.19 72 PRO A CA 1
ATOM 588 C C . PRO A 1 72 ? 3.119 -8.084 -41.068 1.00 69.19 72 PRO A C 1
ATOM 590 O O . PRO A 1 72 ? 3.976 -8.156 -40.190 1.00 69.19 72 PRO A O 1
ATOM 593 N N . LYS A 1 73 ? 3.384 -8.249 -42.370 1.00 68.81 73 LYS A N 1
ATOM 594 C CA . LYS A 1 73 ? 4.691 -8.629 -42.949 1.00 68.81 73 LYS A CA 1
ATOM 595 C C . LYS A 1 73 ? 5.244 -10.016 -42.550 1.00 68.81 73 LYS A C 1
ATOM 597 O O . LYS A 1 73 ? 6.364 -10.343 -42.930 1.00 68.81 73 LYS A O 1
ATOM 602 N N . ASN A 1 74 ? 4.471 -10.858 -41.854 1.00 77.75 74 ASN A N 1
ATOM 603 C CA . ASN A 1 74 ? 4.853 -12.247 -41.564 1.00 77.75 74 ASN A CA 1
ATOM 604 C C . ASN A 1 74 ? 4.291 -13.234 -42.611 1.00 77.75 74 ASN A C 1
ATOM 606 O O . ASN A 1 74 ? 3.322 -12.945 -43.312 1.00 77.75 74 ASN A O 1
ATOM 610 N N . LEU A 1 75 ? 4.884 -14.432 -42.692 1.00 72.69 75 LEU A N 1
ATOM 611 C CA . LEU A 1 75 ? 4.629 -15.432 -43.745 1.00 72.69 75 LEU A CA 1
ATOM 612 C C . LEU A 1 75 ? 3.181 -15.966 -43.801 1.00 72.69 75 LEU A C 1
ATOM 614 O O . LEU A 1 75 ? 2.737 -16.403 -44.858 1.00 72.69 75 LEU A O 1
ATOM 618 N N . LEU A 1 76 ? 2.433 -15.909 -42.695 1.00 70.94 76 LEU A N 1
ATOM 619 C CA . LEU A 1 76 ? 1.002 -16.242 -42.625 1.00 70.94 76 LEU A CA 1
ATOM 620 C C . LEU A 1 76 ? 0.127 -14.981 -42.457 1.00 70.94 76 LEU A C 1
ATOM 622 O O . LEU A 1 76 ? -0.895 -15.005 -41.767 1.00 70.94 76 LEU A O 1
ATOM 626 N N . SER A 1 77 ? 0.526 -13.858 -43.064 1.00 71.94 77 SER A N 1
ATOM 627 C CA . SER A 1 77 ? -0.328 -12.672 -43.187 1.00 71.94 77 SER A CA 1
ATOM 628 C C . SER A 1 77 ? -1.456 -12.912 -44.193 1.00 71.94 77 SER A C 1
ATOM 630 O O . SER A 1 77 ? -1.214 -13.125 -45.377 1.00 71.94 77 SER A O 1
ATOM 632 N N . LEU A 1 78 ? -2.703 -12.789 -43.733 1.00 64.69 78 LEU A N 1
ATOM 633 C CA . LEU A 1 78 ? -3.888 -12.669 -44.596 1.00 64.69 78 LEU A CA 1
ATOM 634 C C . LEU A 1 78 ? -4.222 -11.202 -44.937 1.00 64.69 78 LEU A C 1
ATOM 636 O O . LEU A 1 78 ? -5.219 -10.935 -45.604 1.00 64.69 78 LEU A O 1
ATOM 640 N N . SER A 1 79 ? -3.418 -10.245 -44.461 1.00 60.19 79 SER A N 1
ATOM 641 C CA . SER A 1 79 ? -3.535 -8.830 -44.822 1.00 60.19 79 SER A CA 1
ATOM 642 C C . SER A 1 79 ? -2.650 -8.532 -46.033 1.00 60.19 79 SER A C 1
ATOM 644 O O . SER A 1 79 ? -1.480 -8.930 -45.998 1.00 60.19 79 SER A O 1
ATOM 646 N N . PRO A 1 80 ? -3.139 -7.792 -47.049 1.00 55.97 80 PRO A N 1
ATOM 647 C CA . PRO A 1 80 ? -2.271 -7.249 -48.087 1.00 55.97 80 PRO A CA 1
ATOM 648 C C . PRO A 1 80 ? -1.209 -6.336 -47.460 1.00 55.97 80 PRO A C 1
ATOM 650 O O . PRO A 1 80 ? -1.474 -5.646 -46.468 1.00 55.97 80 PRO A O 1
ATOM 653 N N . ASP A 1 81 ? -0.007 -6.369 -48.029 1.00 54.91 81 ASP A N 1
ATOM 654 C CA . ASP A 1 81 ? 1.130 -5.560 -47.593 1.00 54.91 81 ASP A CA 1
ATOM 655 C C . ASP A 1 81 ? 0.914 -4.096 -48.033 1.00 54.91 81 ASP A C 1
ATOM 657 O O . ASP A 1 81 ? 0.626 -3.865 -49.211 1.00 54.91 81 ASP A O 1
ATOM 661 N N . PRO A 1 82 ? 1.007 -3.090 -47.141 1.00 55.47 82 PRO A N 1
ATOM 662 C CA . PRO A 1 82 ? 0.833 -1.687 -47.525 1.00 55.47 82 PRO A CA 1
ATOM 663 C C . PRO A 1 82 ? 1.962 -1.130 -48.413 1.00 55.47 82 PRO A C 1
ATOM 665 O O . PRO A 1 82 ? 1.837 -0.012 -48.910 1.00 55.47 82 PRO A O 1
ATOM 668 N N . GLU A 1 83 ? 3.053 -1.869 -48.635 1.00 49.97 83 GLU A N 1
ATOM 669 C CA . GLU A 1 83 ? 4.212 -1.427 -49.427 1.00 49.97 83 GLU A CA 1
ATOM 670 C C . GLU A 1 83 ? 4.154 -1.856 -50.905 1.00 49.97 83 GLU A C 1
ATOM 672 O O . GLU A 1 83 ? 5.096 -2.412 -51.466 1.00 49.97 83 GLU A O 1
ATOM 677 N N . MET A 1 84 ? 3.060 -1.493 -51.580 1.00 43.12 84 MET A N 1
ATOM 678 C CA . MET A 1 84 ? 3.022 -1.362 -53.040 1.00 43.12 84 MET A CA 1
ATOM 679 C C . MET A 1 84 ? 2.451 0.002 -53.435 1.00 43.12 84 MET A C 1
ATOM 681 O O . MET A 1 84 ? 1.240 0.161 -53.551 1.00 43.12 84 MET A O 1
ATOM 685 N N . ASN A 1 85 ? 3.348 0.979 -53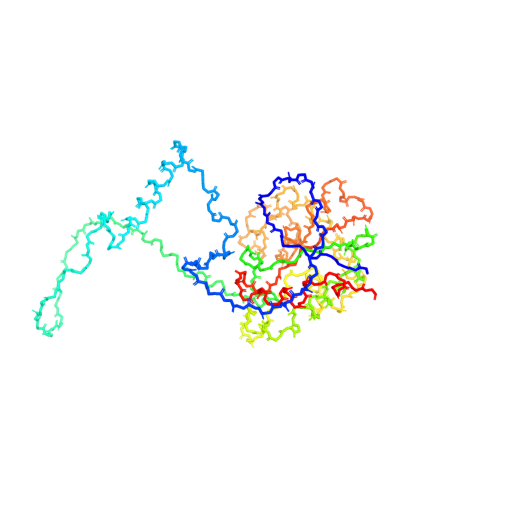.629 1.00 33.00 85 ASN A N 1
ATOM 686 C CA . ASN A 1 85 ? 3.307 1.971 -54.717 1.00 33.00 85 ASN A CA 1
ATOM 687 C C . ASN A 1 85 ? 4.483 2.958 -54.602 1.00 33.00 85 ASN A C 1
ATOM 689 O O . ASN A 1 85 ? 4.371 4.032 -54.013 1.00 33.00 85 ASN A O 1
ATOM 693 N N . SER A 1 86 ? 5.612 2.615 -55.224 1.00 39.44 86 SER A N 1
ATOM 694 C CA . SER A 1 86 ? 6.706 3.543 -55.517 1.00 39.44 86 SER A CA 1
ATOM 695 C C . SER A 1 86 ? 6.735 3.866 -57.015 1.00 39.44 86 SER A C 1
ATOM 697 O O . SER A 1 86 ? 7.415 3.221 -57.808 1.00 39.44 86 SER A O 1
ATOM 699 N N . SER A 1 87 ? 5.992 4.893 -57.427 1.00 34.72 87 SER A N 1
ATOM 700 C CA . SER A 1 87 ? 6.193 5.597 -58.703 1.00 34.72 87 SER A CA 1
ATOM 701 C C . SER A 1 87 ? 5.638 7.015 -58.587 1.00 34.72 87 SER A C 1
ATOM 703 O O . SER A 1 87 ? 4.559 7.223 -58.039 1.00 34.72 87 SER A O 1
ATOM 705 N N . SER A 1 88 ? 6.395 7.994 -59.066 1.00 34.25 88 SER A N 1
ATOM 706 C CA . SER A 1 88 ? 6.044 9.415 -59.037 1.00 34.25 88 SER A CA 1
ATOM 707 C C . SER A 1 88 ? 4.887 9.763 -59.984 1.00 34.25 88 SER A C 1
ATOM 709 O O . SER A 1 88 ? 4.696 9.095 -60.997 1.00 34.25 88 SER A O 1
ATOM 711 N N . LEU A 1 89 ? 4.180 10.871 -59.717 1.00 29.31 89 LEU A N 1
ATOM 712 C CA . LEU A 1 89 ? 4.284 12.101 -60.526 1.00 29.31 89 LEU A CA 1
ATOM 713 C C . LEU A 1 89 ? 3.399 13.250 -59.989 1.00 29.31 89 LEU A C 1
ATOM 715 O O . LEU A 1 89 ? 2.304 13.037 -59.488 1.00 29.31 89 LEU A O 1
ATOM 719 N N . LEU A 1 90 ? 3.917 14.464 -60.194 1.00 31.08 90 LEU A N 1
ATOM 720 C CA . LEU A 1 90 ? 3.295 15.798 -60.162 1.00 31.08 90 LEU A CA 1
ATOM 721 C C 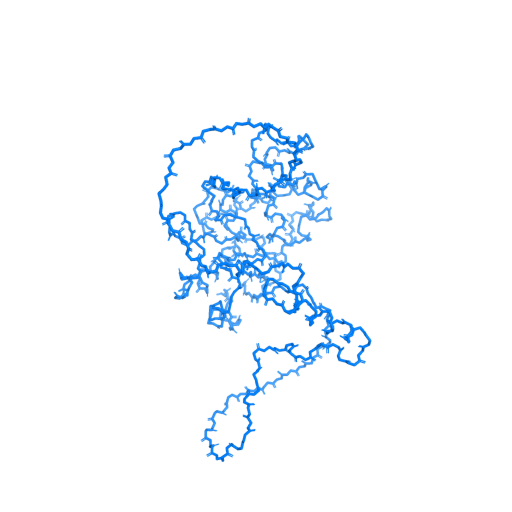. LEU A 1 90 ? 2.628 16.365 -58.889 1.00 31.08 90 LEU A C 1
ATOM 723 O O . LEU A 1 90 ? 1.613 15.916 -58.370 1.00 31.08 90 LEU A O 1
ATOM 727 N N . SER A 1 91 ? 3.188 17.514 -58.515 1.00 28.64 91 SER A N 1
ATOM 728 C CA . SER A 1 91 ? 2.681 18.551 -57.624 1.00 28.64 91 SER A CA 1
ATOM 729 C C . SER A 1 91 ? 1.372 19.214 -58.088 1.00 28.64 91 SER A C 1
ATOM 731 O O . SER A 1 91 ? 1.103 19.313 -59.282 1.00 28.64 91 SER A O 1
ATOM 733 N N . THR A 1 92 ? 0.723 19.904 -57.139 1.00 29.48 92 THR A N 1
ATOM 734 C CA . THR A 1 92 ? -0.196 21.055 -57.336 1.00 29.48 92 THR A CA 1
ATOM 735 C C . THR A 1 92 ? -1.545 20.797 -58.025 1.00 29.48 92 THR A C 1
ATOM 737 O O . THR A 1 92 ? -1.627 20.758 -59.246 1.00 29.48 92 THR A O 1
ATOM 740 N N . LEU A 1 93 ? -2.635 20.817 -57.245 1.00 26.75 93 LEU A N 1
ATOM 741 C CA . LEU A 1 93 ? -3.632 21.910 -57.215 1.00 26.75 93 LEU A CA 1
ATOM 742 C C . LEU A 1 93 ? -4.850 21.532 -56.344 1.00 26.75 93 LEU A C 1
ATOM 744 O O . LEU A 1 93 ? -5.254 20.380 -56.251 1.00 26.75 93 LEU A O 1
ATOM 748 N N . SER A 1 94 ? -5.449 22.548 -55.734 1.00 26.66 94 SER A N 1
ATOM 749 C CA . SER A 1 94 ? -6.765 22.555 -55.079 1.00 26.66 94 SER A CA 1
ATOM 750 C C . SER A 1 94 ? -7.518 23.782 -55.632 1.00 26.66 94 SER A C 1
ATOM 752 O O . SER A 1 94 ? -6.825 24.679 -56.126 1.00 26.66 94 SER A O 1
ATOM 754 N N . PRO A 1 95 ? -8.855 23.942 -55.531 1.00 46.06 95 PRO A N 1
ATOM 755 C CA . PRO A 1 95 ? -9.935 22.994 -55.216 1.00 46.06 95 PRO A CA 1
ATOM 756 C C . PRO A 1 95 ? -11.009 22.908 -56.334 1.00 46.06 95 PRO A C 1
ATOM 758 O O . PRO A 1 95 ? -11.169 23.838 -57.120 1.00 46.06 95 PRO A O 1
ATOM 761 N N . ALA A 1 96 ? -11.860 21.874 -56.335 1.00 26.38 96 ALA A N 1
ATOM 762 C CA . ALA A 1 96 ? -13.189 21.946 -56.967 1.00 26.38 96 ALA A CA 1
ATOM 763 C C . ALA A 1 96 ? -14.169 20.939 -56.343 1.00 26.38 96 ALA A C 1
ATOM 765 O O . ALA A 1 96 ? -13.790 19.826 -55.986 1.00 26.38 96 ALA A O 1
ATOM 766 N N . ALA A 1 97 ? -15.433 21.340 -56.206 1.00 30.00 97 ALA A N 1
ATOM 767 C CA . ALA A 1 97 ? -16.487 20.524 -55.614 1.00 30.00 97 ALA A CA 1
ATOM 768 C C . ALA A 1 97 ? -17.240 19.700 -56.665 1.00 30.00 97 ALA A C 1
ATOM 770 O O . ALA A 1 97 ? -17.555 20.224 -57.727 1.00 30.00 97 ALA A O 1
ATOM 771 N N . TRP A 1 98 ? -17.668 18.491 -56.292 1.00 26.00 98 TRP A N 1
ATOM 772 C CA . TRP A 1 98 ? -19.019 17.993 -56.579 1.00 26.00 98 TRP A CA 1
ATOM 773 C C . TRP A 1 98 ? -19.400 16.912 -55.570 1.00 26.00 98 TRP A C 1
ATOM 775 O O . TRP A 1 98 ? -18.595 16.051 -55.227 1.00 26.00 98 TRP A O 1
ATOM 785 N N . GLY A 1 99 ? -20.639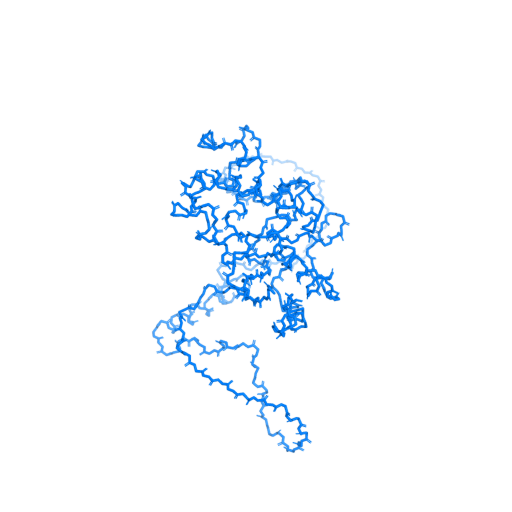 16.970 -55.087 1.00 24.41 99 GLY A N 1
ATOM 786 C CA . GLY A 1 99 ? -21.196 15.954 -54.205 1.00 24.41 99 GLY A CA 1
ATOM 787 C C . GLY A 1 99 ? -22.163 15.038 -54.945 1.00 24.41 99 GLY A C 1
ATOM 788 O O . GLY A 1 99 ? -22.922 15.483 -55.809 1.00 24.41 99 GLY A O 1
ATOM 789 N N . ARG A 1 100 ? -22.219 13.778 -54.513 1.00 26.67 100 ARG A N 1
ATOM 790 C CA . ARG A 1 100 ? -23.486 13.060 -54.354 1.00 26.67 100 ARG A CA 1
ATOM 791 C C . ARG A 1 100 ? -23.319 11.986 -53.283 1.00 26.67 100 ARG A C 1
ATOM 793 O O . ARG A 1 100 ? -22.227 11.453 -53.115 1.00 26.67 100 ARG A O 1
ATOM 800 N N . ALA A 1 101 ? -24.381 11.738 -52.529 1.00 28.33 101 ALA A N 1
ATOM 801 C CA . ALA A 1 101 ? -24.390 10.714 -51.497 1.00 28.33 101 ALA A CA 1
ATOM 802 C C . ALA A 1 101 ? -24.488 9.317 -52.119 1.00 28.33 101 ALA A C 1
ATOM 804 O O . ALA A 1 101 ? -25.270 9.126 -53.047 1.00 28.33 101 ALA A O 1
ATOM 805 N N . GLU A 1 102 ? -23.787 8.351 -51.529 1.00 28.33 102 GLU A N 1
ATOM 806 C CA . GLU A 1 102 ? -24.378 7.037 -51.288 1.00 28.33 102 GLU A CA 1
ATOM 807 C C . GLU A 1 102 ? -23.807 6.413 -50.005 1.00 28.33 102 GLU A C 1
ATOM 809 O O . GLU A 1 102 ? -22.859 6.918 -49.396 1.00 28.33 102 GLU A O 1
ATOM 814 N N . GLU A 1 103 ? -24.484 5.379 -49.529 1.00 32.28 103 GLU A N 1
ATOM 815 C CA . GLU A 1 103 ? -24.610 5.042 -48.118 1.00 32.28 103 GLU A CA 1
ATOM 816 C C . GLU A 1 103 ? -23.748 3.818 -47.771 1.00 32.28 103 GLU A C 1
ATOM 818 O O . GLU A 1 103 ? -23.949 2.735 -48.315 1.00 32.28 103 GLU A O 1
ATOM 823 N N . SER A 1 104 ? -22.774 3.950 -46.860 1.00 28.28 104 SER A N 1
ATOM 824 C CA . SER A 1 104 ? -22.027 2.780 -46.366 1.00 28.28 104 SER A CA 1
ATOM 825 C C . SER A 1 104 ? -21.672 2.858 -44.877 1.00 28.28 104 SER A C 1
ATOM 827 O O . SER A 1 104 ? -20.723 3.507 -44.450 1.00 28.28 104 SER A O 1
ATOM 829 N N . VAL A 1 105 ? -22.488 2.144 -44.096 1.00 33.62 105 VAL A N 1
ATOM 830 C CA . VAL A 1 105 ? -22.199 1.497 -42.804 1.00 33.62 105 VAL A CA 1
ATOM 831 C C . VAL A 1 105 ? -21.094 2.141 -41.955 1.00 33.62 105 VAL A C 1
ATOM 833 O O . VAL A 1 105 ? -19.905 1.840 -42.083 1.00 33.62 105 VAL A O 1
ATOM 836 N N . VAL A 1 106 ? -21.524 2.923 -40.962 1.00 30.55 106 VAL A N 1
ATOM 837 C CA . VAL A 1 106 ? -20.681 3.424 -39.868 1.00 30.55 106 VAL A CA 1
ATOM 838 C C . VAL A 1 106 ? -20.054 2.251 -39.103 1.00 30.55 106 VAL A C 1
ATOM 840 O O . VAL A 1 106 ? -20.629 1.711 -38.157 1.00 30.55 106 VAL A O 1
ATOM 843 N N . ARG A 1 107 ? -18.824 1.868 -39.462 1.00 30.75 107 ARG A N 1
ATOM 844 C CA . ARG A 1 107 ? -17.979 1.049 -38.587 1.00 30.75 107 ARG A CA 1
ATOM 845 C C . ARG A 1 107 ? -17.355 1.968 -37.547 1.00 30.75 107 ARG A C 1
ATOM 847 O O . ARG A 1 107 ? -16.247 2.464 -37.738 1.00 30.75 107 ARG A O 1
ATOM 854 N N . THR A 1 108 ? -18.066 2.181 -36.441 1.00 32.78 108 THR A N 1
ATOM 855 C CA . THR A 1 108 ? -17.577 2.958 -35.298 1.00 32.78 108 THR A CA 1
ATOM 856 C C . THR A 1 108 ? -16.256 2.369 -34.805 1.00 32.78 108 THR A C 1
ATOM 858 O O . THR A 1 108 ? -16.232 1.389 -34.055 1.00 32.78 108 THR A O 1
ATOM 861 N N . LYS A 1 109 ? -15.128 2.965 -35.216 1.00 36.66 109 LYS A N 1
ATOM 862 C CA . LYS A 1 109 ? -13.853 2.776 -34.523 1.00 36.66 109 LYS A CA 1
ATOM 863 C C . LYS A 1 109 ? -14.125 3.145 -33.070 1.00 36.66 109 LYS A C 1
ATOM 865 O O . LYS A 1 109 ? -14.484 4.286 -32.789 1.00 36.66 109 LYS A O 1
ATOM 870 N N . ARG A 1 110 ? -13.946 2.195 -32.148 1.00 40.72 110 ARG A N 1
ATOM 871 C CA . ARG A 1 110 ? -13.824 2.521 -30.726 1.00 40.72 110 ARG A CA 1
ATOM 872 C C . ARG A 1 110 ? -12.552 3.346 -30.568 1.00 40.72 110 ARG A C 1
ATOM 874 O O . ARG A 1 110 ? -11.478 2.795 -30.343 1.00 40.72 110 ARG A O 1
ATOM 881 N N . MET A 1 111 ? -12.683 4.661 -30.712 1.00 33.25 111 MET A N 1
ATOM 882 C CA . MET A 1 111 ? -11.748 5.599 -30.120 1.00 33.25 111 MET A CA 1
ATOM 883 C C . MET A 1 111 ? -11.901 5.442 -28.612 1.00 33.25 111 MET A C 1
ATOM 885 O O . MET A 1 111 ? -12.698 6.122 -27.974 1.00 33.25 111 MET A O 1
ATOM 889 N N . VAL A 1 112 ? -11.124 4.519 -28.046 1.00 43.34 112 VAL A N 1
ATOM 890 C CA . VAL A 1 112 ? -10.606 4.728 -26.700 1.00 43.34 112 VAL A CA 1
ATOM 891 C C . VAL A 1 112 ? -9.649 5.904 -26.853 1.00 43.34 112 VAL A C 1
ATOM 893 O O . VAL A 1 112 ? -8.462 5.725 -27.112 1.00 43.34 112 VAL A O 1
ATOM 896 N N . GLY A 1 113 ? -10.202 7.119 -26.803 1.00 32.06 113 GLY A N 1
ATOM 897 C CA . GLY A 1 113 ? -9.387 8.272 -26.459 1.00 32.06 113 GLY A CA 1
ATOM 898 C C . GLY A 1 113 ? -8.730 7.969 -25.112 1.00 32.06 113 GLY A C 1
ATOM 899 O O . GLY A 1 113 ? -9.341 7.254 -24.305 1.00 32.06 113 GLY A O 1
ATOM 900 N N . PRO A 1 114 ? -7.499 8.442 -24.863 1.00 34.84 114 PRO A N 1
ATOM 901 C CA . PRO A 1 114 ? -6.951 8.355 -23.526 1.00 34.84 114 PRO A CA 1
ATOM 902 C C . PRO A 1 114 ? -7.961 9.030 -22.602 1.00 34.84 114 PRO A C 1
ATOM 904 O O . PRO A 1 114 ? -8.268 10.213 -22.756 1.00 34.84 114 PRO A O 1
ATOM 907 N N . VAL A 1 115 ? -8.532 8.256 -21.678 1.00 36.66 115 VAL A N 1
ATOM 908 C CA . VAL A 1 115 ? -9.242 8.846 -20.552 1.00 36.66 115 VAL A CA 1
ATOM 909 C C . VAL A 1 115 ? -8.137 9.388 -19.666 1.00 36.66 115 VAL A C 1
ATOM 911 O O . VAL A 1 115 ? -7.699 8.733 -18.723 1.00 36.66 115 VAL A O 1
ATOM 914 N N . GLU A 1 116 ? -7.663 10.581 -20.021 1.00 37.38 116 GLU A N 1
ATOM 915 C CA . GLU A 1 116 ? -7.012 11.491 -19.097 1.00 37.38 116 GLU A CA 1
ATOM 916 C C . GLU A 1 116 ? -8.076 11.845 -18.057 1.00 37.38 116 GLU A C 1
ATOM 918 O O . GLU A 1 116 ? -8.732 12.886 -18.105 1.00 37.38 116 GLU A O 1
ATOM 923 N N . VAL A 1 117 ? -8.296 10.905 -17.129 1.00 38.03 117 VAL A N 1
ATOM 924 C CA . VAL A 1 117 ? -8.847 11.229 -15.825 1.00 38.03 117 VAL A CA 1
ATOM 925 C C . VAL A 1 117 ? -7.907 12.302 -15.328 1.00 38.03 117 VAL A C 1
ATOM 927 O O . VAL A 1 117 ? -6.728 12.038 -15.106 1.00 38.03 117 VAL A O 1
ATOM 930 N N . LYS A 1 118 ? -8.415 13.527 -15.254 1.00 34.09 118 LYS A N 1
ATOM 931 C CA . LYS A 1 118 ? -7.694 14.641 -14.670 1.00 34.09 118 LYS A CA 1
ATOM 932 C C . LYS A 1 118 ? -7.477 14.244 -13.217 1.00 34.09 118 LYS A C 1
ATOM 934 O O . LYS A 1 118 ? -8.417 14.317 -12.431 1.00 34.09 118 LYS A O 1
ATOM 939 N N . GLU A 1 119 ? -6.306 13.683 -12.921 1.00 43.56 119 GLU A N 1
ATOM 940 C CA . GLU A 1 119 ? -5.994 13.160 -11.599 1.00 43.56 119 GLU A CA 1
ATOM 941 C C . GLU A 1 119 ? -5.980 14.353 -10.646 1.00 43.56 119 GLU A C 1
ATOM 943 O O . GLU A 1 119 ? -5.004 15.096 -10.561 1.00 43.56 119 GLU A O 1
ATOM 948 N N . GLU A 1 120 ? -7.115 14.557 -9.969 1.00 43.16 120 GLU A N 1
ATOM 949 C CA . GLU A 1 120 ? -7.194 15.328 -8.730 1.00 43.16 120 GLU A CA 1
ATOM 950 C C . GLU A 1 120 ? -6.027 14.900 -7.843 1.00 43.16 120 GLU A C 1
ATOM 952 O O . GLU A 1 120 ? -5.668 13.723 -7.876 1.00 43.16 120 GLU A O 1
ATOM 957 N N . GLU A 1 121 ? -5.429 15.844 -7.110 1.00 49.06 121 GLU A N 1
ATOM 958 C CA . GLU A 1 121 ? -4.129 15.717 -6.431 1.00 49.06 121 GLU A CA 1
ATOM 959 C C . GLU A 1 121 ? -4.075 14.530 -5.452 1.00 49.06 121 GLU A C 1
ATOM 961 O O . GLU A 1 121 ? -4.195 14.656 -4.233 1.00 49.06 121 GLU A O 1
ATOM 966 N N . ASN A 1 122 ? -3.906 13.334 -6.010 1.00 67.38 122 ASN A N 1
ATOM 967 C CA . ASN A 1 122 ? -3.904 12.095 -5.275 1.00 67.38 122 ASN A CA 1
ATOM 968 C C . ASN A 1 122 ? -2.551 11.998 -4.582 1.00 67.38 122 ASN A C 1
ATOM 970 O O . ASN A 1 122 ? -1.503 11.965 -5.227 1.00 67.38 122 ASN A O 1
ATOM 974 N N . PHE A 1 123 ? -2.586 11.892 -3.254 1.00 80.19 123 PHE A N 1
ATOM 975 C CA . PHE A 1 123 ? -1.405 11.639 -2.426 1.00 80.19 123 PHE A CA 1
ATOM 976 C C . PHE A 1 123 ? -0.574 10.448 -2.943 1.00 80.19 123 PHE A C 1
ATOM 978 O O . PHE A 1 123 ? 0.644 10.421 -2.804 1.00 80.19 123 PHE A O 1
ATOM 985 N N . PHE A 1 124 ? -1.226 9.472 -3.578 1.00 83.88 124 PHE A N 1
ATOM 986 C CA . PHE A 1 124 ? -0.580 8.406 -4.335 1.00 83.88 124 PHE A CA 1
ATOM 987 C C . PHE A 1 124 ? -0.715 8.667 -5.839 1.00 83.88 124 PHE A C 1
ATOM 989 O O . PHE A 1 124 ? -1.787 9.051 -6.294 1.00 83.88 124 PHE A O 1
ATOM 996 N N . CYS A 1 125 ? 0.327 8.393 -6.627 1.00 87.81 125 CYS A N 1
ATOM 997 C CA . CYS A 1 125 ? 0.327 8.597 -8.083 1.00 87.81 125 CYS A CA 1
ATOM 998 C C . CYS A 1 125 ? -0.509 7.538 -8.832 1.00 87.81 125 CYS A C 1
ATOM 1000 O O . CYS A 1 125 ? 0.024 6.679 -9.539 1.00 87.81 125 CYS A O 1
ATOM 1002 N N . GLY A 1 126 ? -1.822 7.568 -8.621 1.00 86.75 126 GLY A N 1
ATOM 1003 C CA . GLY A 1 126 ? -2.772 6.581 -9.114 1.00 86.75 126 GLY A CA 1
ATOM 1004 C C . GLY A 1 126 ? -2.977 5.402 -8.155 1.00 86.75 126 GLY A C 1
ATOM 1005 O O . GLY A 1 126 ? -2.725 5.474 -6.947 1.00 86.75 126 GLY A O 1
ATOM 1006 N N . ARG A 1 127 ? -3.489 4.294 -8.702 1.00 87.38 127 ARG A N 1
ATOM 1007 C CA . ARG A 1 127 ? -3.898 3.099 -7.943 1.00 87.38 127 ARG A CA 1
ATOM 1008 C C . ARG A 1 127 ? -2.807 2.015 -7.929 1.00 87.38 127 ARG A C 1
ATOM 1010 O O . ARG A 1 127 ? -2.098 1.862 -8.923 1.00 87.38 127 ARG A O 1
ATOM 1017 N N . PRO A 1 128 ? -2.724 1.179 -6.877 1.00 89.69 128 PRO A N 1
ATOM 1018 C CA . PRO A 1 128 ? -1.743 0.098 -6.810 1.00 89.69 128 PRO A CA 1
ATOM 1019 C C . PRO A 1 128 ? -2.037 -1.014 -7.834 1.00 89.69 128 PRO A C 1
ATOM 1021 O O . PRO A 1 128 ? -3.016 -1.755 -7.729 1.00 89.69 128 PRO A O 1
ATOM 1024 N N . GLU A 1 129 ? -1.160 -1.176 -8.826 1.00 89.19 129 GLU A N 1
ATOM 1025 C CA . GLU A 1 129 ? -1.335 -2.181 -9.888 1.00 89.19 129 GLU A CA 1
ATOM 1026 C C . GLU A 1 129 ? -0.616 -3.530 -9.641 1.00 89.19 129 GLU A C 1
ATOM 1028 O O . GLU A 1 129 ? 0.174 -3.724 -8.715 1.00 89.19 129 GLU A O 1
ATOM 1033 N N . LYS A 1 130 ? -0.850 -4.506 -10.533 1.00 89.56 130 LYS A N 1
ATOM 1034 C CA . LYS A 1 130 ? -0.126 -5.793 -10.554 1.00 89.56 130 LYS A CA 1
ATOM 1035 C C . LYS A 1 130 ? 1.320 -5.672 -11.056 1.00 89.56 130 LYS A C 1
ATOM 1037 O O . LYS A 1 130 ? 2.139 -6.516 -10.678 1.00 89.56 130 LYS A O 1
ATOM 1042 N N . SER A 1 131 ? 1.600 -4.672 -11.891 1.00 90.00 131 SER A N 1
ATOM 1043 C CA . SER A 1 131 ? 2.906 -4.302 -12.464 1.00 90.00 131 SER A CA 1
ATOM 1044 C C . SER A 1 131 ? 3.895 -3.821 -11.393 1.00 90.00 131 SER A C 1
ATOM 1046 O O . SER A 1 131 ? 5.069 -4.189 -11.435 1.00 90.00 131 SER A O 1
ATOM 1048 N N . HIS A 1 132 ? 3.404 -3.093 -10.389 1.00 94.00 132 HIS A N 1
ATOM 1049 C CA . HIS A 1 132 ? 4.178 -2.555 -9.272 1.00 94.00 132 HIS A CA 1
ATOM 1050 C C . HIS A 1 132 ? 4.827 -3.630 -8.399 1.00 94.00 132 HIS A C 1
ATOM 1052 O O . HIS A 1 132 ? 4.220 -4.662 -8.082 1.00 94.00 132 HIS A O 1
ATOM 1058 N N . ALA A 1 133 ? 6.071 -3.374 -8.002 1.00 94.00 133 ALA A N 1
ATOM 1059 C CA . ALA A 1 133 ? 6.835 -4.185 -7.069 1.00 94.00 133 ALA A CA 1
ATOM 1060 C C . ALA A 1 133 ? 6.170 -4.215 -5.690 1.00 94.00 133 ALA A C 1
ATOM 1062 O O . ALA A 1 133 ? 5.530 -3.251 -5.272 1.00 94.00 133 ALA A O 1
ATOM 1063 N N . LYS A 1 134 ? 6.292 -5.349 -4.993 1.00 94.12 134 LYS A N 1
ATOM 1064 C CA . LYS A 1 134 ? 5.549 -5.599 -3.755 1.00 94.12 134 LYS A CA 1
ATOM 1065 C C . LYS A 1 134 ? 6.432 -6.185 -2.673 1.00 94.12 134 LYS A C 1
ATOM 1067 O O . LYS A 1 134 ? 7.200 -7.105 -2.948 1.00 94.12 134 LYS A O 1
ATOM 1072 N N . LEU A 1 135 ? 6.238 -5.706 -1.451 1.00 93.56 135 LEU A N 1
ATOM 1073 C CA . LEU A 1 135 ? 6.807 -6.270 -0.235 1.00 93.56 135 LEU A CA 1
ATOM 1074 C C . LEU A 1 135 ? 5.669 -6.829 0.622 1.00 93.56 135 LEU A C 1
ATOM 1076 O O . LEU A 1 135 ? 4.645 -6.173 0.802 1.00 93.56 135 LEU A O 1
ATOM 1080 N N . VAL A 1 136 ? 5.844 -8.047 1.133 1.00 93.56 136 VAL A N 1
ATOM 1081 C CA . VAL A 1 136 ? 4.953 -8.653 2.132 1.00 93.56 136 VAL A CA 1
ATOM 1082 C C . VAL A 1 136 ? 5.683 -8.647 3.462 1.00 93.56 136 VAL A C 1
ATOM 1084 O O . VAL A 1 136 ? 6.775 -9.204 3.558 1.00 93.56 136 VAL A O 1
ATOM 1087 N N . PHE A 1 137 ? 5.076 -8.041 4.473 1.00 92.50 137 PHE A N 1
ATOM 1088 C CA . PHE A 1 137 ? 5.606 -7.975 5.828 1.00 92.50 137 PHE A CA 1
ATOM 1089 C C . PHE A 1 137 ? 4.955 -9.043 6.709 1.00 92.50 137 PHE A C 1
ATOM 1091 O O . PHE A 1 137 ? 3.792 -9.394 6.516 1.00 92.50 137 PHE A O 1
ATOM 1098 N N . VAL A 1 138 ? 5.708 -9.540 7.691 1.00 91.69 138 VAL A N 1
ATOM 1099 C CA . VAL A 1 138 ? 5.256 -10.487 8.718 1.00 91.69 138 VAL A CA 1
ATOM 1100 C C . VAL A 1 138 ? 5.970 -10.171 10.032 1.00 91.69 138 VAL A C 1
ATOM 1102 O O . VAL A 1 138 ? 7.145 -9.789 10.030 1.00 91.69 138 VAL A O 1
ATOM 1105 N N . SER A 1 139 ? 5.263 -10.314 11.152 1.00 89.75 139 SER A N 1
ATOM 1106 C CA . SER A 1 139 ? 5.819 -10.081 12.487 1.00 89.75 139 SER A CA 1
ATOM 1107 C C . SER A 1 139 ? 6.805 -11.179 12.889 1.00 89.75 139 SER A C 1
ATOM 1109 O O . SER A 1 139 ? 6.506 -12.366 12.755 1.00 89.75 139 SER A O 1
ATOM 1111 N N . THR A 1 140 ? 7.963 -10.801 13.439 1.00 85.12 140 THR A N 1
ATOM 1112 C CA . THR A 1 140 ? 8.937 -11.769 13.982 1.00 85.12 140 THR A CA 1
ATOM 1113 C C . THR A 1 140 ? 8.589 -12.258 15.384 1.00 85.12 140 THR A C 1
ATOM 1115 O O . THR A 1 140 ? 9.038 -13.331 15.773 1.00 85.12 140 THR A O 1
ATOM 1118 N N . SER A 1 141 ? 7.756 -11.522 16.127 1.00 83.62 141 SER A N 1
ATOM 1119 C CA . SER A 1 141 ? 7.259 -11.923 17.451 1.00 83.62 141 SER A CA 1
ATOM 1120 C C . SER A 1 141 ? 5.951 -12.723 17.399 1.00 83.62 141 SER A C 1
ATOM 1122 O O . SER A 1 141 ? 5.432 -13.112 18.441 1.00 83.62 141 SER A O 1
ATOM 1124 N N . GLY A 1 142 ? 5.376 -12.930 16.208 1.00 82.56 142 GLY A N 1
ATOM 1125 C CA . GLY A 1 142 ? 4.050 -13.539 16.033 1.00 82.56 142 GLY A CA 1
ATOM 1126 C C . GLY A 1 142 ? 2.870 -12.632 16.418 1.00 82.56 142 GLY A C 1
ATOM 1127 O O . GLY A 1 142 ? 1.720 -13.042 16.276 1.00 82.56 142 GLY A O 1
ATOM 1128 N N . GLY A 1 143 ? 3.132 -11.404 16.884 1.00 87.88 143 GLY A N 1
ATOM 1129 C CA . GLY A 1 143 ? 2.101 -10.404 17.178 1.00 87.88 143 GLY A CA 1
ATOM 1130 C C . GLY A 1 143 ? 1.457 -9.793 15.925 1.00 87.88 143 GLY A C 1
ATOM 1131 O O . GLY A 1 143 ? 1.991 -9.903 14.823 1.00 87.88 143 GLY A O 1
ATOM 1132 N N . SER A 1 144 ? 0.324 -9.108 16.105 1.00 91.81 144 SER A N 1
ATOM 1133 C CA . SER A 1 144 ? -0.381 -8.397 15.027 1.00 91.81 144 SER A CA 1
ATOM 1134 C C . SER A 1 144 ? 0.467 -7.266 14.435 1.00 91.81 144 SER A C 1
ATOM 1136 O O . SER A 1 144 ? 1.054 -6.474 15.175 1.00 91.81 144 SER A O 1
ATOM 1138 N N . LEU A 1 145 ? 0.465 -7.135 13.105 1.00 93.75 145 LEU A N 1
ATOM 1139 C CA . LEU A 1 145 ? 1.009 -5.967 12.400 1.00 93.75 145 LEU A CA 1
ATOM 1140 C C . LEU A 1 145 ? 0.119 -4.718 12.538 1.00 93.75 145 LEU A C 1
ATOM 1142 O O . LEU A 1 145 ? 0.559 -3.619 12.207 1.00 93.75 145 LEU A O 1
ATOM 1146 N N . TRP A 1 146 ? -1.108 -4.860 13.054 1.00 93.38 146 TRP A N 1
ATOM 1147 C CA . TRP A 1 146 ? -1.968 -3.732 13.423 1.00 93.38 146 TRP A CA 1
ATOM 1148 C C . TRP A 1 146 ? -1.562 -3.178 14.801 1.00 93.38 146 TRP A C 1
ATOM 1150 O O . TRP A 1 146 ? -2.256 -3.345 15.802 1.00 93.38 146 TRP A O 1
ATOM 1160 N N . ASN A 1 147 ? -0.378 -2.571 14.849 1.00 92.00 147 ASN A N 1
ATOM 1161 C CA . ASN A 1 147 ? 0.229 -1.944 16.023 1.00 92.00 147 ASN A CA 1
ATOM 1162 C C . ASN A 1 147 ? 1.068 -0.753 15.542 1.00 92.00 147 ASN A C 1
ATOM 1164 O O . ASN A 1 147 ? 1.820 -0.904 14.578 1.00 92.00 147 ASN A O 1
ATOM 1168 N N . LEU A 1 148 ? 0.998 0.395 16.223 1.00 94.38 148 LEU A N 1
ATOM 1169 C CA . LEU A 1 148 ? 1.751 1.601 15.866 1.00 94.38 148 LEU A CA 1
ATOM 1170 C C . LEU A 1 148 ? 3.252 1.326 15.675 1.00 94.38 148 LEU A C 1
ATOM 1172 O O . LEU A 1 148 ? 3.832 1.724 14.668 1.00 94.38 148 LEU A O 1
ATOM 1176 N N . GLN A 1 149 ? 3.872 0.574 16.592 1.00 94.12 149 GLN A N 1
ATOM 1177 C CA . GLN A 1 149 ? 5.296 0.231 16.496 1.00 94.12 149 GLN A CA 1
ATOM 1178 C C . GLN A 1 149 ? 5.607 -0.608 15.245 1.00 94.12 149 GLN A C 1
ATOM 1180 O O . GLN A 1 149 ? 6.629 -0.391 14.593 1.00 94.12 149 GLN A O 1
ATOM 1185 N N . ALA A 1 150 ? 4.727 -1.550 14.888 1.00 93.94 150 ALA A N 1
ATOM 1186 C CA . ALA A 1 150 ? 4.887 -2.360 13.683 1.00 93.94 150 ALA A CA 1
ATOM 1187 C C . ALA A 1 150 ? 4.722 -1.501 12.420 1.00 93.94 150 ALA A C 1
ATOM 1189 O O . ALA A 1 150 ? 5.527 -1.615 11.502 1.00 93.94 150 ALA A O 1
ATOM 1190 N N . ILE A 1 151 ? 3.741 -0.594 12.400 1.00 95.31 151 ILE A N 1
ATOM 1191 C CA . ILE A 1 151 ? 3.495 0.349 11.298 1.00 95.31 151 ILE A CA 1
ATOM 1192 C C . ILE A 1 151 ? 4.717 1.253 11.067 1.00 95.31 151 ILE A C 1
ATOM 1194 O O . ILE A 1 151 ? 5.215 1.328 9.943 1.00 95.31 151 ILE A O 1
ATOM 1198 N N . HIS A 1 152 ? 5.255 1.862 12.129 1.00 96.12 152 HIS A N 1
ATOM 1199 C CA . HIS A 1 152 ? 6.461 2.696 12.059 1.00 96.12 152 HIS A CA 1
ATOM 1200 C C . HIS A 1 152 ? 7.702 1.904 11.624 1.00 96.12 152 HIS A C 1
ATOM 1202 O O . HIS A 1 152 ? 8.469 2.393 10.793 1.00 96.12 152 HIS A O 1
ATOM 1208 N N . SER A 1 153 ? 7.872 0.665 12.102 1.00 94.50 153 SER A N 1
ATOM 1209 C CA . SER A 1 153 ? 8.985 -0.202 11.680 1.00 94.50 153 SER A CA 1
ATOM 1210 C C . SER A 1 153 ? 8.887 -0.578 10.196 1.00 94.50 153 SER A C 1
ATOM 1212 O O . SER A 1 153 ? 9.875 -0.499 9.475 1.00 94.50 153 SER A O 1
ATOM 1214 N N . MET A 1 154 ? 7.691 -0.910 9.688 1.00 94.62 154 MET A N 1
ATOM 1215 C CA . MET A 1 154 ? 7.495 -1.187 8.256 1.00 94.62 154 MET A CA 1
ATOM 1216 C C . MET A 1 154 ? 7.832 0.033 7.388 1.00 94.62 154 MET A C 1
ATOM 1218 O O . MET A 1 154 ? 8.491 -0.109 6.358 1.00 94.62 154 MET A O 1
ATOM 1222 N N . CYS A 1 155 ? 7.443 1.232 7.830 1.00 95.62 155 CYS A N 1
ATOM 1223 C CA . CYS A 1 155 ? 7.823 2.483 7.176 1.00 95.62 155 CYS A CA 1
ATOM 1224 C C . CYS A 1 155 ? 9.325 2.776 7.243 1.00 95.62 155 CYS A C 1
ATOM 1226 O O . CYS A 1 155 ? 9.907 3.228 6.258 1.00 95.62 155 CYS A O 1
ATOM 1228 N N . ARG A 1 156 ? 9.967 2.504 8.383 1.00 94.94 156 ARG A N 1
ATOM 1229 C CA . ARG A 1 156 ? 11.412 2.677 8.547 1.00 94.94 156 ARG A CA 1
ATOM 1230 C C . ARG A 1 156 ? 12.190 1.751 7.622 1.00 94.94 156 ARG A C 1
ATOM 1232 O O . ARG A 1 156 ? 13.070 2.219 6.915 1.00 94.94 156 ARG A O 1
ATOM 1239 N N . ILE A 1 157 ? 11.809 0.481 7.548 1.00 93.12 157 ILE A N 1
ATOM 1240 C CA . ILE A 1 157 ? 12.479 -0.510 6.702 1.00 93.12 157 ILE A CA 1
ATOM 1241 C C . ILE A 1 157 ? 12.282 -0.193 5.211 1.00 93.12 157 ILE A C 1
ATOM 1243 O O . ILE A 1 157 ? 13.220 -0.336 4.429 1.00 93.12 157 ILE A O 1
ATOM 1247 N N . GLU A 1 158 ? 11.115 0.316 4.798 1.00 94.38 158 GLU A N 1
ATOM 1248 C CA . GLU A 1 158 ? 10.937 0.849 3.439 1.00 94.38 158 GLU A CA 1
ATOM 1249 C C . GLU A 1 158 ? 11.883 2.037 3.165 1.00 94.38 158 GLU A C 1
ATOM 1251 O O . GLU A 1 158 ? 12.555 2.089 2.131 1.00 94.38 158 GLU A O 1
ATOM 1256 N N . GLN A 1 159 ? 11.975 2.980 4.104 1.00 94.06 159 GLN A N 1
ATOM 1257 C CA . GLN A 1 159 ? 12.806 4.172 3.959 1.00 94.06 159 GLN A CA 1
ATOM 1258 C C . GLN A 1 159 ? 14.311 3.842 3.935 1.00 94.06 159 GLN A C 1
ATOM 1260 O O . GLN A 1 159 ? 15.034 4.342 3.074 1.00 94.06 159 GLN A O 1
ATOM 1265 N N . GLU A 1 160 ? 14.776 3.003 4.861 1.00 93.19 160 GLU A N 1
ATOM 1266 C CA . GLU A 1 160 ? 16.190 2.680 5.079 1.00 93.19 160 GLU A CA 1
ATOM 1267 C C . GLU A 1 160 ? 16.741 1.642 4.097 1.00 93.19 160 GLU A C 1
ATOM 1269 O O . GLU A 1 160 ? 17.910 1.749 3.737 1.00 93.19 160 GLU A O 1
ATOM 1274 N N . GLN A 1 161 ? 15.937 0.668 3.647 1.00 91.69 161 GLN A N 1
ATOM 1275 C CA . GLN A 1 161 ? 16.415 -0.423 2.779 1.00 91.69 161 GLN A CA 1
ATOM 1276 C C . GLN A 1 161 ? 16.060 -0.240 1.297 1.00 91.69 161 GLN A C 1
ATOM 1278 O O . GLN A 1 161 ? 16.703 -0.843 0.442 1.00 91.69 161 GLN A O 1
ATOM 1283 N N . ILE A 1 162 ? 15.032 0.558 0.974 1.00 93.56 162 ILE A N 1
ATOM 1284 C CA . ILE A 1 162 ? 14.540 0.718 -0.406 1.00 93.56 162 ILE A CA 1
ATOM 1285 C C . ILE A 1 162 ? 14.714 2.152 -0.906 1.00 93.56 162 ILE A C 1
ATOM 1287 O O . ILE A 1 162 ? 15.325 2.358 -1.951 1.00 93.56 162 ILE A O 1
ATOM 1291 N N . ARG A 1 163 ? 14.192 3.151 -0.181 1.00 93.69 163 ARG A N 1
ATOM 1292 C CA . ARG A 1 163 ? 14.191 4.555 -0.643 1.00 93.69 163 ARG A CA 1
ATOM 1293 C C . ARG A 1 163 ? 15.552 5.243 -0.544 1.00 93.69 163 ARG A C 1
ATOM 1295 O O . ARG A 1 163 ? 15.831 6.142 -1.329 1.00 93.69 163 ARG A O 1
ATOM 1302 N N . SER A 1 164 ? 16.386 4.818 0.403 1.00 93.81 164 SER A N 1
ATOM 1303 C CA . SER A 1 164 ? 17.777 5.264 0.567 1.00 93.81 164 SER A CA 1
ATOM 1304 C C . SER A 1 164 ? 18.695 4.847 -0.591 1.00 93.81 164 SER A C 1
ATOM 1306 O O . SER A 1 164 ? 19.761 5.433 -0.777 1.00 93.81 164 SER A O 1
ATOM 1308 N N . HIS A 1 165 ? 18.307 3.818 -1.351 1.00 94.38 165 HIS A N 1
ATOM 1309 C CA . HIS A 1 165 ? 19.158 3.196 -2.351 1.00 94.38 165 HIS A CA 1
ATOM 1310 C C . HIS A 1 165 ? 19.394 4.131 -3.543 1.00 94.38 165 HIS A C 1
ATOM 1312 O O . HIS A 1 165 ? 18.449 4.670 -4.118 1.00 94.38 165 HIS A O 1
ATOM 1318 N N . ILE A 1 166 ? 20.650 4.259 -3.985 1.00 93.19 166 ILE A N 1
ATOM 1319 C CA . ILE A 1 166 ? 21.065 5.203 -5.041 1.00 93.19 166 ILE A CA 1
ATOM 1320 C C . ILE A 1 166 ? 20.232 5.089 -6.332 1.00 93.19 166 ILE A C 1
ATOM 1322 O O . ILE A 1 166 ? 19.862 6.097 -6.931 1.00 93.19 166 ILE A O 1
ATOM 1326 N N . SER A 1 167 ? 19.870 3.866 -6.727 1.00 92.12 167 SER A N 1
ATOM 1327 C CA . SER A 1 167 ? 19.067 3.592 -7.928 1.00 92.12 167 SER A CA 1
ATOM 1328 C C . SER A 1 167 ? 17.563 3.858 -7.761 1.00 92.12 167 SER A C 1
ATOM 1330 O O . SER A 1 167 ? 16.854 3.914 -8.764 1.00 92.12 167 SER A O 1
ATOM 1332 N N . PHE A 1 168 ? 17.045 4.036 -6.536 1.00 94.31 168 PHE A N 1
ATOM 1333 C CA . PHE A 1 168 ? 15.605 4.207 -6.289 1.00 94.31 168 PHE A CA 1
ATOM 1334 C C . PHE A 1 168 ? 15.047 5.436 -7.015 1.00 94.31 168 PHE A C 1
ATOM 1336 O O . PHE A 1 168 ? 14.039 5.341 -7.714 1.00 94.31 168 PHE A O 1
ATOM 1343 N N . GLY A 1 169 ? 15.745 6.573 -6.925 1.00 92.81 169 GLY A N 1
ATOM 1344 C CA . GLY A 1 169 ? 15.318 7.826 -7.554 1.00 92.81 169 GLY A CA 1
ATOM 1345 C C . GLY A 1 169 ? 15.240 7.773 -9.085 1.00 92.81 169 GLY A C 1
ATOM 1346 O O . GLY A 1 169 ? 14.513 8.564 -9.682 1.00 92.81 169 GLY A O 1
ATOM 1347 N N . ALA A 1 170 ? 15.952 6.845 -9.731 1.00 92.38 170 ALA A N 1
ATOM 1348 C CA . ALA A 1 170 ? 15.893 6.634 -11.179 1.00 92.38 170 ALA A CA 1
ATOM 1349 C C . ALA A 1 170 ? 14.788 5.646 -11.606 1.00 92.38 170 ALA A C 1
ATOM 1351 O O . ALA A 1 170 ? 14.404 5.633 -12.773 1.00 92.38 170 ALA A O 1
ATOM 1352 N N . LEU A 1 171 ? 14.291 4.819 -10.679 1.00 93.50 171 LEU A N 1
ATOM 1353 C CA . LEU A 1 171 ? 13.300 3.766 -10.939 1.00 93.50 171 LEU A CA 1
ATOM 1354 C C . LEU A 1 171 ? 11.894 4.100 -10.421 1.00 93.50 171 LEU A C 1
ATOM 1356 O O . LEU A 1 171 ? 10.934 3.433 -10.809 1.00 93.50 171 LEU A O 1
ATOM 1360 N N . CYS A 1 172 ? 11.770 5.095 -9.540 1.00 94.12 172 CYS A N 1
ATOM 1361 C CA . CYS A 1 172 ? 10.490 5.523 -8.995 1.00 94.12 172 CYS A CA 1
ATOM 1362 C C . CYS A 1 172 ? 9.591 6.152 -10.077 1.00 94.12 172 CYS A C 1
ATOM 1364 O O . CYS A 1 172 ? 10.034 6.967 -10.890 1.00 94.12 172 CYS A O 1
ATOM 1366 N N . GLN A 1 173 ? 8.300 5.827 -10.041 1.00 92.62 173 GLN A N 1
ATOM 1367 C CA . GLN A 1 173 ? 7.254 6.646 -10.635 1.00 92.62 173 GLN A CA 1
ATOM 1368 C C . GLN A 1 173 ? 7.295 8.026 -9.972 1.00 92.62 173 GLN A C 1
ATOM 1370 O O . GLN A 1 173 ? 7.540 8.143 -8.763 1.00 92.62 173 GLN A O 1
ATOM 1375 N N . ARG A 1 174 ? 7.067 9.067 -10.775 1.00 90.81 174 ARG A N 1
ATOM 1376 C CA . ARG A 1 174 ? 7.128 10.460 -10.338 1.00 90.81 174 ARG A CA 1
ATOM 1377 C C . ARG A 1 174 ? 5.774 11.148 -10.432 1.00 90.81 174 ARG A C 1
ATOM 1379 O O . ARG A 1 174 ? 4.978 10.837 -11.316 1.00 90.81 174 ARG A O 1
ATOM 1386 N N . SER A 1 175 ? 5.544 12.080 -9.514 1.00 88.75 175 SER A N 1
ATOM 1387 C CA . SER A 1 175 ? 4.388 12.975 -9.508 1.00 88.75 175 SER A CA 1
ATOM 1388 C C . SER A 1 175 ? 4.545 14.097 -10.543 1.00 88.75 175 SER A C 1
ATOM 1390 O O . SER A 1 175 ? 5.620 14.293 -11.115 1.00 88.75 175 SER A O 1
ATOM 1392 N N . ALA A 1 176 ? 3.495 14.902 -10.732 1.00 85.12 176 ALA A N 1
ATOM 1393 C CA . ALA A 1 176 ? 3.557 16.122 -11.544 1.00 85.12 176 ALA A CA 1
ATOM 1394 C C . ALA A 1 176 ? 4.612 17.137 -11.045 1.00 85.12 176 ALA A C 1
ATOM 1396 O O . ALA A 1 176 ? 5.139 17.911 -11.840 1.00 85.12 176 ALA A O 1
ATOM 1397 N N . ALA A 1 177 ? 4.973 17.096 -9.755 1.00 86.50 177 ALA A N 1
ATOM 1398 C CA . ALA A 1 177 ? 6.045 17.902 -9.164 1.00 86.50 177 ALA A CA 1
ATOM 1399 C C . ALA A 1 177 ? 7.460 17.332 -9.415 1.00 86.50 177 ALA A C 1
ATOM 1401 O O . ALA A 1 177 ? 8.438 17.861 -8.894 1.00 86.50 177 ALA A O 1
ATOM 1402 N N . ASN A 1 178 ? 7.587 16.259 -10.210 1.00 87.62 178 ASN A N 1
ATOM 1403 C CA . ASN A 1 178 ? 8.832 15.526 -10.464 1.00 87.62 178 ASN A CA 1
ATOM 1404 C C . ASN A 1 178 ? 9.442 14.866 -9.203 1.00 87.62 178 ASN A C 1
ATOM 1406 O O . ASN A 1 178 ? 10.627 14.532 -9.184 1.00 87.62 178 ASN A O 1
ATOM 1410 N N . GLU A 1 179 ? 8.645 14.624 -8.162 1.00 90.81 179 GLU A N 1
ATOM 1411 C CA . GLU A 1 179 ? 9.064 13.935 -6.932 1.00 90.81 179 GLU A CA 1
ATOM 1412 C C . GLU A 1 179 ? 8.716 12.441 -6.988 1.00 90.81 179 GLU A C 1
ATOM 1414 O O . GLU A 1 179 ? 7.743 12.058 -7.636 1.00 90.81 179 GLU A O 1
ATOM 1419 N N . CYS A 1 180 ? 9.483 11.576 -6.309 1.00 93.12 180 CYS A N 1
ATOM 1420 C CA . CYS A 1 180 ? 9.129 10.155 -6.209 1.00 93.12 180 CYS A CA 1
ATOM 1421 C C . CYS A 1 180 ? 7.824 9.975 -5.422 1.00 93.12 180 CYS A C 1
ATOM 1423 O O . CYS A 1 180 ? 7.686 10.474 -4.306 1.00 93.12 180 CYS A O 1
ATOM 1425 N N . CYS A 1 181 ? 6.900 9.195 -5.974 1.00 93.56 181 CYS A N 1
ATOM 1426 C CA . CYS A 1 181 ? 5.580 8.988 -5.389 1.00 93.56 181 CYS A CA 1
ATOM 1427 C C . CYS A 1 181 ? 5.618 8.306 -4.001 1.00 93.56 181 CYS A C 1
ATOM 1429 O O . CYS A 1 181 ? 6.477 7.455 -3.737 1.00 93.56 181 CYS A O 1
ATOM 1431 N N . PRO A 1 182 ? 4.661 8.602 -3.101 1.00 93.62 182 PRO A N 1
ATOM 1432 C CA . PRO A 1 182 ? 4.416 7.793 -1.912 1.00 93.62 182 PRO A CA 1
ATOM 1433 C C . PRO A 1 182 ? 4.065 6.343 -2.264 1.00 93.62 182 PRO A C 1
ATOM 1435 O O . PRO A 1 182 ? 3.302 6.075 -3.190 1.00 93.62 182 PRO A O 1
ATOM 1438 N N . SER A 1 183 ? 4.614 5.397 -1.506 1.00 94.75 183 SER A N 1
ATOM 1439 C CA . SER A 1 183 ? 4.316 3.971 -1.660 1.00 94.75 183 SER A CA 1
ATOM 1440 C C . SER A 1 183 ? 2.944 3.651 -1.079 1.00 94.75 183 SER A C 1
ATOM 1442 O O . SER A 1 183 ? 2.590 4.167 -0.015 1.00 94.75 183 SER A O 1
ATOM 1444 N N . TRP A 1 184 ? 2.189 2.755 -1.712 1.00 94.94 184 TRP A N 1
ATOM 1445 C CA . TRP A 1 184 ? 0.920 2.282 -1.162 1.00 94.94 184 TRP A CA 1
ATOM 1446 C C . TRP A 1 184 ? 1.212 1.293 -0.022 1.00 94.94 184 TRP A C 1
ATOM 1448 O O . TRP A 1 184 ? 1.385 0.092 -0.243 1.00 94.94 184 TRP A O 1
ATOM 1458 N N . SER A 1 185 ? 1.346 1.824 1.195 1.00 94.94 185 SER A N 1
ATOM 1459 C CA . SER A 1 185 ? 1.716 1.101 2.416 1.00 94.94 185 SER A CA 1
ATOM 1460 C C . SER A 1 185 ? 0.674 1.288 3.520 1.00 94.94 185 SER A C 1
ATOM 1462 O O . SER A 1 185 ? -0.064 2.276 3.531 1.00 94.94 185 SER A O 1
ATOM 1464 N N . LEU A 1 186 ? 0.652 0.362 4.487 1.00 94.62 186 LEU A N 1
ATOM 1465 C CA . LEU A 1 186 ? -0.240 0.420 5.651 1.00 94.62 186 LEU A CA 1
ATOM 1466 C C . LEU A 1 186 ? -0.137 1.765 6.393 1.00 94.62 186 LEU A C 1
ATOM 1468 O O . LEU A 1 186 ? -1.153 2.374 6.722 1.00 94.62 186 LEU A O 1
ATOM 1472 N N . GLY A 1 187 ? 1.091 2.247 6.610 1.00 95.31 187 GLY A N 1
ATOM 1473 C CA . GLY A 1 187 ? 1.354 3.513 7.291 1.00 95.31 187 GLY A CA 1
ATOM 1474 C C . GLY A 1 187 ? 0.984 4.743 6.461 1.00 95.31 187 GLY A C 1
ATOM 1475 O O . GLY A 1 187 ? 0.423 5.688 7.006 1.00 95.31 187 GLY A O 1
ATOM 1476 N N . ASN A 1 188 ? 1.239 4.742 5.148 1.00 95.38 188 ASN A N 1
ATOM 1477 C CA . ASN A 1 188 ? 0.890 5.883 4.294 1.00 95.38 188 ASN A CA 1
ATOM 1478 C C . ASN A 1 188 ? -0.631 6.017 4.126 1.00 95.38 188 ASN A C 1
ATOM 1480 O O . ASN A 1 188 ? -1.161 7.123 4.162 1.00 95.38 188 ASN A O 1
ATOM 1484 N N . TYR A 1 189 ? -1.362 4.903 4.023 1.00 94.31 189 TYR A N 1
ATOM 1485 C CA . TYR A 1 189 ? -2.828 4.935 4.029 1.00 94.31 189 TYR A CA 1
ATOM 1486 C C . TYR A 1 189 ? -3.386 5.402 5.383 1.00 94.31 189 TYR A C 1
ATOM 1488 O O . TYR A 1 189 ? -4.353 6.164 5.413 1.00 94.31 189 TYR A O 1
ATOM 1496 N N . LEU A 1 190 ? -2.767 4.994 6.499 1.00 95.06 190 LEU A N 1
ATOM 1497 C CA . LEU A 1 190 ? -3.125 5.486 7.832 1.00 95.06 190 LEU A CA 1
ATOM 1498 C C . LEU A 1 190 ? -2.904 7.004 7.955 1.00 95.06 190 LEU A C 1
ATOM 1500 O O . LEU A 1 190 ? -3.760 7.705 8.501 1.00 95.06 190 LEU A O 1
ATOM 1504 N N . ALA A 1 191 ? -1.789 7.506 7.417 1.00 94.62 191 ALA A N 1
ATOM 1505 C CA . ALA A 1 191 ? -1.470 8.927 7.373 1.00 94.62 191 ALA A CA 1
ATOM 1506 C C . ALA A 1 191 ? -2.529 9.720 6.591 1.00 94.62 191 ALA A C 1
ATOM 1508 O O . ALA A 1 191 ? -3.100 10.663 7.139 1.00 94.62 191 ALA A O 1
ATOM 1509 N N . VAL A 1 192 ? -2.877 9.281 5.376 1.00 92.44 192 VAL A N 1
ATOM 1510 C CA . VAL A 1 192 ? -3.908 9.921 4.536 1.00 92.44 192 VAL A CA 1
ATOM 1511 C C . VAL A 1 192 ? -5.279 9.942 5.215 1.00 92.44 192 VAL A C 1
ATOM 1513 O O . VAL A 1 192 ? -5.923 10.986 5.245 1.00 92.44 192 VAL A O 1
ATOM 1516 N N . LEU A 1 193 ? -5.723 8.833 5.820 1.00 92.12 193 LEU A N 1
ATOM 1517 C CA . LEU A 1 193 ? -7.008 8.787 6.542 1.00 92.12 193 LEU A CA 1
ATOM 1518 C C . LEU A 1 193 ? -7.043 9.671 7.802 1.00 92.12 193 LEU A C 1
ATOM 1520 O O . LEU A 1 193 ? -8.125 9.956 8.316 1.00 92.12 193 LEU A O 1
ATOM 1524 N N . SER A 1 194 ? -5.878 10.101 8.288 1.00 93.38 194 SER A N 1
ATOM 1525 C CA . SER A 1 194 ? -5.714 10.878 9.522 1.00 93.38 194 SER A CA 1
ATOM 1526 C C . SER A 1 194 ? -5.170 12.291 9.272 1.00 93.38 194 SER A C 1
ATOM 1528 O O . SER A 1 194 ? -4.771 12.961 10.224 1.00 93.38 194 SER A O 1
ATOM 1530 N N . ASN A 1 195 ? -5.138 12.742 8.009 1.00 92.88 195 ASN A N 1
ATOM 1531 C CA . ASN A 1 195 ? -4.569 14.021 7.565 1.00 92.88 195 ASN A CA 1
ATOM 1532 C C . ASN A 1 195 ? -3.137 14.277 8.091 1.00 92.88 195 ASN A C 1
ATOM 1534 O O . ASN A 1 195 ? -2.817 15.373 8.555 1.00 92.88 195 ASN A O 1
ATOM 1538 N N . ARG A 1 196 ? -2.274 13.254 8.041 1.00 93.62 196 ARG A N 1
ATOM 1539 C CA . ARG A 1 196 ? -0.840 13.338 8.364 1.00 93.62 196 ARG A CA 1
ATOM 1540 C C . ARG A 1 196 ? 0.005 13.428 7.093 1.00 93.62 196 ARG A C 1
ATOM 1542 O O . ARG A 1 196 ? -0.352 12.853 6.070 1.00 93.62 196 ARG A O 1
ATOM 1549 N N . SER A 1 197 ? 1.154 14.092 7.195 1.00 88.81 197 SER A N 1
ATOM 1550 C CA . SER A 1 197 ? 2.156 14.229 6.130 1.00 88.81 197 SER A CA 1
ATOM 1551 C C . SER A 1 197 ? 2.937 12.941 5.859 1.00 88.81 197 SER A C 1
ATOM 1553 O O . SER A 1 197 ? 3.128 12.564 4.705 1.00 88.81 197 SER A O 1
ATOM 1555 N N . SER A 1 198 ? 3.389 12.262 6.914 1.00 90.56 198 SER A N 1
ATOM 1556 C CA . SER A 1 198 ? 4.212 11.055 6.843 1.00 90.56 198 SER A CA 1
ATOM 1557 C C . SER A 1 198 ? 3.599 9.921 7.657 1.00 90.56 198 SER A C 1
ATOM 1559 O O . SER A 1 198 ? 2.919 10.142 8.660 1.00 90.56 198 SER A O 1
ATOM 1561 N N . CYS A 1 199 ? 3.904 8.679 7.284 1.00 93.94 199 CYS A N 1
ATOM 1562 C CA . CYS A 1 199 ? 3.539 7.521 8.091 1.00 93.94 199 CYS A CA 1
ATOM 1563 C C . CYS A 1 199 ? 4.278 7.428 9.435 1.00 93.94 199 CYS A C 1
ATOM 1565 O O . CYS A 1 199 ? 3.822 6.694 10.306 1.00 93.94 199 CYS A O 1
ATOM 1567 N N . GLN A 1 200 ? 5.374 8.172 9.627 1.00 94.00 200 GLN A N 1
ATOM 1568 C CA . GLN A 1 200 ? 6.029 8.299 10.938 1.00 94.00 200 GLN A CA 1
ATOM 1569 C C . GLN A 1 200 ? 5.305 9.295 11.868 1.00 94.00 200 GLN A C 1
ATOM 1571 O O . GLN A 1 200 ? 5.496 9.250 13.080 1.00 94.00 200 GLN A O 1
ATOM 1576 N N . ASP A 1 201 ? 4.445 10.167 11.322 1.00 95.62 201 ASP A N 1
ATOM 1577 C CA . ASP A 1 201 ? 3.668 11.154 12.094 1.00 95.62 201 ASP A CA 1
ATOM 1578 C C . ASP A 1 201 ? 2.360 10.560 12.657 1.00 95.62 201 ASP A C 1
ATOM 1580 O O . ASP A 1 201 ? 1.560 11.261 13.288 1.00 95.62 201 ASP A O 1
ATOM 1584 N N . THR A 1 202 ? 2.085 9.282 12.372 1.00 96.25 202 THR A N 1
ATOM 1585 C CA . THR A 1 202 ? 0.855 8.615 12.809 1.00 96.25 202 THR A CA 1
ATOM 1586 C C . THR A 1 202 ? 0.898 8.304 14.302 1.00 96.25 202 THR A C 1
ATOM 1588 O O . THR A 1 202 ? 1.955 8.091 14.891 1.00 96.25 202 THR A O 1
ATOM 1591 N N . THR A 1 203 ? -0.267 8.301 14.948 1.00 97.00 203 THR A N 1
ATOM 1592 C CA . THR A 1 203 ? -0.377 8.057 16.394 1.00 97.00 203 THR A CA 1
ATOM 1593 C C . THR A 1 203 ? -1.233 6.830 16.705 1.00 97.00 203 THR A C 1
ATOM 1595 O O . THR A 1 203 ? -1.961 6.313 15.852 1.00 97.00 203 THR A O 1
ATOM 1598 N N . GLN A 1 204 ? -1.205 6.370 17.960 1.00 96.19 204 GLN A N 1
ATOM 1599 C CA . GLN A 1 204 ? -2.065 5.266 18.400 1.00 96.19 204 GLN A CA 1
ATOM 1600 C C . GLN A 1 204 ? -3.551 5.612 18.206 1.00 96.19 204 GLN A C 1
ATOM 1602 O O . GLN A 1 204 ? -4.304 4.815 17.658 1.00 96.19 204 GLN A O 1
ATOM 1607 N N . ALA A 1 205 ? -3.952 6.847 18.526 1.00 96.69 205 ALA A N 1
ATOM 1608 C CA . ALA A 1 205 ? -5.322 7.315 18.317 1.00 96.69 205 ALA A CA 1
ATOM 1609 C C . ALA A 1 205 ? -5.741 7.307 16.833 1.00 96.69 205 ALA A C 1
ATOM 1611 O O . ALA A 1 205 ? -6.909 7.085 16.521 1.00 96.69 205 ALA A O 1
ATOM 1612 N N . ASP A 1 206 ? -4.802 7.524 15.911 1.00 96.06 206 ASP A N 1
ATOM 1613 C CA . ASP A 1 206 ? -5.050 7.454 14.465 1.00 96.06 206 ASP A CA 1
ATOM 1614 C C . ASP A 1 206 ? -5.235 5.995 14.008 1.00 96.06 206 ASP A C 1
ATOM 1616 O O . ASP A 1 206 ? -6.141 5.688 13.225 1.00 96.06 206 ASP A O 1
ATOM 1620 N N . THR A 1 207 ? -4.449 5.081 14.590 1.00 94.88 207 THR A N 1
ATOM 1621 C CA . THR A 1 207 ? -4.559 3.620 14.417 1.00 94.88 207 THR A CA 1
ATOM 1622 C C . THR A 1 207 ? -5.918 3.100 14.901 1.00 94.88 207 THR A C 1
ATOM 1624 O O . THR A 1 207 ? -6.593 2.356 14.187 1.00 94.88 207 THR A O 1
ATOM 1627 N N . ASP A 1 208 ? -6.367 3.539 16.079 1.00 94.50 208 ASP A N 1
ATOM 1628 C CA . ASP A 1 208 ? -7.628 3.101 16.690 1.00 94.50 208 ASP A CA 1
ATOM 1629 C C . ASP A 1 208 ? -8.859 3.641 15.939 1.00 94.50 208 ASP A C 1
ATOM 1631 O O . ASP A 1 208 ? -9.807 2.895 15.666 1.00 94.50 208 ASP A O 1
ATOM 1635 N N . ARG A 1 209 ? -8.839 4.925 15.538 1.00 95.00 209 ARG A N 1
ATOM 1636 C CA . ARG A 1 209 ? -9.905 5.540 14.721 1.00 95.00 209 ARG A CA 1
ATOM 1637 C C . ARG A 1 209 ? -10.036 4.857 13.366 1.00 95.00 209 ARG A C 1
ATOM 1639 O O . ARG A 1 209 ? -11.149 4.538 12.945 1.00 95.00 209 ARG A O 1
ATOM 1646 N N . THR A 1 210 ? -8.908 4.610 12.699 1.00 94.19 210 THR A N 1
ATOM 1647 C CA . THR A 1 210 ? -8.894 3.928 11.402 1.00 94.19 210 THR A CA 1
ATOM 1648 C C . THR A 1 210 ? -9.394 2.492 11.532 1.00 94.19 210 THR A C 1
ATOM 1650 O O . THR A 1 210 ? -10.197 2.059 10.709 1.00 94.19 210 THR A O 1
ATOM 1653 N N . LEU A 1 211 ? -9.034 1.770 12.600 1.00 93.19 211 LEU A N 1
ATOM 1654 C CA . LEU A 1 211 ? -9.561 0.424 12.849 1.00 93.19 211 LEU A CA 1
ATOM 1655 C C . LEU A 1 211 ? -11.085 0.419 13.033 1.00 93.19 211 LEU A C 1
ATOM 1657 O O . LEU A 1 211 ? -11.766 -0.460 12.505 1.00 93.19 211 LEU A O 1
ATOM 1661 N N . ALA A 1 212 ? -11.633 1.396 13.762 1.00 93.31 212 ALA A N 1
ATOM 1662 C CA . ALA A 1 212 ? -13.076 1.541 13.939 1.00 93.31 212 ALA A CA 1
ATOM 1663 C C . ALA A 1 212 ? -13.798 1.850 12.611 1.00 93.31 212 ALA A C 1
ATOM 1665 O O . ALA A 1 212 ? -14.843 1.259 12.329 1.00 93.31 212 ALA A O 1
ATOM 1666 N N . LEU A 1 213 ? -13.221 2.717 11.769 1.00 94.19 213 LEU A N 1
ATOM 1667 C CA . LEU A 1 213 ? -13.735 3.005 10.425 1.00 94.19 213 LEU A CA 1
ATOM 1668 C C . LEU A 1 213 ? -13.705 1.758 9.527 1.00 94.19 213 LEU A C 1
ATOM 1670 O O . LEU A 1 213 ? -14.713 1.428 8.901 1.00 94.19 213 LEU A O 1
ATOM 1674 N N . LEU A 1 214 ? -12.577 1.043 9.493 1.00 93.38 214 LEU A N 1
ATOM 1675 C CA . LEU A 1 214 ? -12.412 -0.162 8.682 1.00 93.38 214 LEU A CA 1
ATOM 1676 C C . LEU A 1 214 ? -13.364 -1.277 9.124 1.00 93.38 214 LEU A C 1
ATOM 1678 O O . LEU A 1 214 ? -14.012 -1.861 8.264 1.00 93.38 214 LEU A O 1
ATOM 1682 N N . ARG A 1 215 ? -13.531 -1.527 10.433 1.00 92.50 215 ARG A N 1
ATOM 1683 C CA . ARG A 1 215 ? -14.536 -2.473 10.967 1.00 92.50 215 ARG A CA 1
ATOM 1684 C C . ARG A 1 215 ? -15.941 -2.167 10.456 1.00 92.50 215 ARG A C 1
ATOM 1686 O O . ARG A 1 215 ? -16.633 -3.057 9.970 1.00 92.50 215 ARG A O 1
ATOM 1693 N N . PHE A 1 216 ? -16.351 -0.903 10.543 1.00 92.69 216 PHE A N 1
ATOM 1694 C CA . PHE A 1 216 ? -17.666 -0.464 10.089 1.00 92.69 216 PHE A CA 1
ATOM 1695 C C . PHE A 1 216 ? -17.847 -0.688 8.578 1.00 92.69 216 PHE A C 1
ATOM 1697 O O . PHE A 1 216 ? -18.828 -1.302 8.151 1.00 92.69 216 PHE A O 1
ATOM 1704 N N . CYS A 1 217 ? -16.872 -0.269 7.767 1.00 93.44 217 CYS A N 1
ATOM 1705 C CA . CYS A 1 217 ? -16.929 -0.389 6.309 1.00 93.44 217 CYS A CA 1
ATOM 1706 C C . CYS A 1 217 ? -16.728 -1.828 5.787 1.00 93.44 217 CYS A C 1
ATOM 1708 O O . CYS A 1 217 ? -17.290 -2.177 4.745 1.00 93.44 217 CYS A O 1
ATOM 1710 N N . ALA A 1 218 ? -16.008 -2.687 6.519 1.00 93.19 218 ALA A N 1
ATOM 1711 C CA . ALA A 1 218 ? -15.777 -4.090 6.169 1.00 93.19 218 ALA A CA 1
ATOM 1712 C C . ALA A 1 218 ? -17.091 -4.873 6.010 1.00 93.19 218 ALA A C 1
ATOM 1714 O O . ALA A 1 218 ? -17.203 -5.724 5.128 1.00 93.19 218 ALA A O 1
ATOM 1715 N N . THR A 1 219 ? -18.126 -4.535 6.787 1.00 92.00 219 THR A N 1
ATOM 1716 C CA . THR A 1 219 ? -19.455 -5.158 6.663 1.00 92.00 219 THR A CA 1
ATOM 1717 C C . THR A 1 219 ? -20.087 -4.949 5.278 1.00 92.00 219 THR A C 1
ATOM 1719 O O . THR A 1 219 ? -20.698 -5.871 4.739 1.00 92.00 219 THR A O 1
ATOM 1722 N N . PHE A 1 220 ? -19.898 -3.778 4.661 1.00 92.56 220 PHE A N 1
ATOM 1723 C CA . PHE A 1 220 ? -20.385 -3.461 3.312 1.00 92.56 220 PHE A CA 1
ATOM 1724 C C . PHE A 1 220 ? -19.469 -4.025 2.217 1.00 92.56 220 PHE A C 1
ATOM 1726 O O . PHE A 1 220 ? -19.952 -4.419 1.154 1.00 92.56 220 PHE A O 1
ATOM 1733 N N . TYR A 1 221 ? -18.163 -4.102 2.490 1.00 92.88 221 TYR A N 1
ATOM 1734 C CA . TYR A 1 221 ? -17.163 -4.712 1.610 1.00 92.88 221 TYR A CA 1
ATOM 1735 C C . TYR A 1 221 ? -17.377 -6.223 1.455 1.00 92.88 221 TYR A C 1
ATOM 1737 O O . TYR A 1 221 ? -17.536 -6.709 0.338 1.00 92.88 221 TYR A O 1
ATOM 1745 N N . HIS A 1 222 ? -17.488 -6.970 2.558 1.00 91.69 222 HIS A N 1
ATOM 1746 C CA . HIS A 1 222 ? -17.693 -8.424 2.514 1.00 91.69 222 HIS A CA 1
ATOM 1747 C C . HIS A 1 222 ? -19.075 -8.837 1.981 1.00 91.69 222 HIS A C 1
ATOM 1749 O O . HIS A 1 222 ? -19.235 -9.966 1.524 1.00 91.69 222 HIS A O 1
ATOM 1755 N N . ARG A 1 223 ? -20.058 -7.926 1.980 1.00 90.56 223 ARG A N 1
ATOM 1756 C CA . ARG A 1 223 ? -21.347 -8.098 1.282 1.00 90.56 223 ARG A CA 1
ATOM 1757 C C . ARG A 1 223 ? -21.283 -7.783 -0.221 1.00 90.56 223 ARG A C 1
ATOM 1759 O O . ARG A 1 223 ? -22.285 -7.955 -0.904 1.00 90.56 223 ARG A O 1
ATOM 1766 N N . GLY A 1 224 ? -20.148 -7.301 -0.733 1.00 89.75 224 GLY A N 1
ATOM 1767 C CA . GLY A 1 224 ? -19.969 -6.927 -2.140 1.00 89.75 224 GLY A CA 1
ATOM 1768 C C . GLY A 1 224 ? -20.665 -5.625 -2.558 1.00 89.75 224 GLY A C 1
ATOM 1769 O O . GLY A 1 224 ? -20.808 -5.383 -3.752 1.00 89.75 224 GLY A O 1
ATOM 1770 N N . VAL A 1 225 ? -21.107 -4.794 -1.604 1.00 91.00 225 VAL A N 1
ATOM 1771 C CA . VAL A 1 225 ? -21.832 -3.538 -1.887 1.00 91.00 225 VAL A CA 1
ATOM 1772 C C . VAL A 1 225 ? -20.876 -2.342 -1.947 1.00 91.00 225 VAL A C 1
ATOM 1774 O O . VAL A 1 225 ? -21.044 -1.459 -2.786 1.00 91.00 225 VAL A O 1
ATOM 1777 N N . LEU A 1 226 ? -19.840 -2.317 -1.098 1.00 91.56 226 LEU A N 1
ATOM 1778 C CA . LEU A 1 226 ? -18.753 -1.339 -1.208 1.00 91.56 226 LEU A CA 1
ATOM 1779 C C . LEU A 1 226 ? -17.791 -1.770 -2.326 1.00 91.56 226 LEU A C 1
ATOM 1781 O O . LEU A 1 226 ? -16.979 -2.676 -2.146 1.00 91.56 226 LEU A O 1
ATOM 1785 N N . VAL A 1 227 ? -17.886 -1.090 -3.469 1.00 90.25 227 VAL A N 1
ATOM 1786 C CA . VAL A 1 227 ? -17.071 -1.301 -4.678 1.00 90.25 227 VAL A CA 1
ATOM 1787 C C . VAL A 1 227 ? -16.504 0.036 -5.186 1.00 90.25 227 VAL A C 1
ATOM 1789 O O . VAL A 1 227 ? -17.060 1.084 -4.843 1.00 90.25 227 VAL A O 1
ATOM 1792 N N . PRO A 1 228 ? -15.464 0.052 -6.047 1.00 88.25 228 PRO A N 1
ATOM 1793 C CA . PRO A 1 228 ? -14.836 1.297 -6.513 1.00 88.25 228 PRO A CA 1
ATOM 1794 C C . PRO A 1 228 ? -15.799 2.268 -7.210 1.00 88.25 228 PRO A C 1
ATOM 1796 O O . PRO A 1 228 ? -15.640 3.478 -7.101 1.00 88.25 228 PRO A O 1
ATOM 1799 N N . ALA A 1 229 ? -16.837 1.751 -7.877 1.00 87.12 229 ALA A N 1
ATOM 1800 C CA . ALA A 1 229 ? -17.868 2.556 -8.540 1.00 87.12 229 ALA A CA 1
ATOM 1801 C C . ALA A 1 229 ? -18.752 3.377 -7.575 1.00 87.12 229 ALA A C 1
ATOM 1803 O O . ALA A 1 229 ? -19.522 4.218 -8.024 1.00 87.12 229 ALA A O 1
ATOM 1804 N N . CYS A 1 230 ? -18.660 3.146 -6.260 1.00 86.12 230 CYS A N 1
ATOM 1805 C CA . CYS A 1 230 ? -19.381 3.927 -5.254 1.00 86.12 230 CYS A CA 1
ATOM 1806 C C . CYS A 1 230 ? -18.598 5.139 -4.728 1.00 86.12 230 CYS A C 1
ATOM 1808 O O . CYS A 1 230 ? -19.122 5.871 -3.887 1.00 86.12 230 CYS A O 1
ATOM 1810 N N . VAL A 1 231 ? -17.361 5.361 -5.175 1.00 82.06 231 VAL A N 1
ATOM 1811 C CA . VAL A 1 231 ? -16.495 6.463 -4.725 1.00 82.06 231 VAL A CA 1
ATOM 1812 C C . VAL A 1 231 ? -16.764 7.735 -5.538 1.00 82.06 231 VAL A C 1
ATOM 1814 O O . VAL A 1 231 ? -17.104 7.653 -6.713 1.00 82.06 231 VAL A O 1
ATOM 1817 N N . GLY A 1 232 ? -16.627 8.912 -4.916 1.00 70.75 232 GLY A N 1
ATOM 1818 C CA . GLY A 1 232 ? -16.769 10.221 -5.576 1.00 70.75 232 GLY A CA 1
ATOM 1819 C C . GLY A 1 232 ? -18.054 10.975 -5.213 1.00 70.75 232 GLY A C 1
ATOM 1820 O O . GLY A 1 232 ? -18.658 10.724 -4.163 1.00 70.75 232 GLY A O 1
ATOM 1821 N N . SER A 1 233 ? -18.477 11.900 -6.075 1.00 67.00 233 SER A N 1
ATOM 1822 C CA . SER A 1 233 ? -19.672 12.742 -5.893 1.00 67.00 233 SER A CA 1
ATOM 1823 C C . SER A 1 233 ? -20.981 11.977 -6.112 1.00 67.00 233 SER A C 1
ATOM 1825 O O . SER A 1 233 ? -21.033 11.009 -6.860 1.00 67.00 233 SER A O 1
ATOM 1827 N N . SER A 1 234 ? -22.066 12.394 -5.451 1.00 63.81 234 SER A N 1
ATOM 1828 C CA . SER A 1 234 ? -23.323 11.621 -5.404 1.00 63.81 234 SER A CA 1
ATOM 1829 C C . SER A 1 234 ? -24.113 11.547 -6.721 1.00 63.81 234 SER A C 1
ATOM 1831 O O . SER A 1 234 ? -25.058 10.765 -6.785 1.00 63.81 234 SER A O 1
ATOM 1833 N N . GLN A 1 235 ? -23.790 12.362 -7.728 1.00 66.38 235 GLN A N 1
ATOM 1834 C CA . GLN A 1 235 ? -24.599 12.489 -8.949 1.00 66.38 235 GLN A CA 1
ATOM 1835 C C . GLN A 1 235 ? -24.363 11.352 -9.958 1.00 66.38 235 GLN A C 1
ATOM 1837 O O . GLN A 1 235 ? -25.309 10.946 -10.624 1.00 66.38 235 GLN A O 1
ATOM 1842 N N . ASP A 1 236 ? -23.158 10.775 -9.996 1.00 71.94 236 ASP A N 1
ATOM 1843 C CA . ASP A 1 236 ? -22.785 9.704 -10.938 1.00 71.94 236 ASP A CA 1
ATOM 1844 C C . ASP A 1 236 ? -22.820 8.293 -10.318 1.00 71.94 236 ASP A C 1
ATOM 1846 O O . ASP A 1 236 ? -22.421 7.309 -10.947 1.00 71.94 236 ASP A O 1
ATOM 1850 N N . LYS A 1 237 ? -23.267 8.161 -9.061 1.00 78.50 237 LYS A N 1
ATOM 1851 C CA . LYS A 1 237 ? -23.217 6.879 -8.345 1.00 78.50 237 LYS A CA 1
ATOM 1852 C C . LYS A 1 237 ? -24.337 5.935 -8.783 1.00 78.50 237 LYS A C 1
ATOM 1854 O O . LYS A 1 237 ? -25.504 6.331 -8.780 1.00 78.50 237 LYS A O 1
ATOM 1859 N N . PRO A 1 238 ? -24.031 4.650 -9.039 1.00 84.88 238 PRO A N 1
ATOM 1860 C CA . PRO A 1 238 ? -25.052 3.623 -9.195 1.00 84.88 238 PRO A CA 1
ATOM 1861 C C . PRO A 1 238 ? -26.019 3.587 -7.996 1.00 84.88 238 PRO A C 1
ATOM 1863 O O . PRO A 1 238 ? -25.575 3.714 -6.852 1.00 84.88 238 PRO A O 1
ATOM 1866 N N . PRO A 1 239 ? -27.324 3.327 -8.203 1.00 85.56 239 PRO A N 1
ATOM 1867 C CA . PRO A 1 239 ? -28.329 3.418 -7.138 1.00 85.56 239 PRO A CA 1
ATOM 1868 C C . PRO A 1 239 ? -28.087 2.444 -5.974 1.00 85.56 239 PRO A C 1
ATOM 1870 O O . PRO A 1 239 ? -28.462 2.732 -4.840 1.00 85.56 239 PRO A O 1
ATOM 1873 N N . PHE A 1 240 ? -27.406 1.316 -6.207 1.00 85.25 240 PHE A N 1
ATOM 1874 C CA . PHE A 1 240 ? -27.046 0.380 -5.136 1.00 85.25 240 PHE A CA 1
ATOM 1875 C C . PHE A 1 240 ? -26.046 0.976 -4.126 1.00 85.25 240 PHE A C 1
ATOM 1877 O O . PHE A 1 240 ? -26.045 0.575 -2.962 1.00 85.25 240 PHE A O 1
ATOM 1884 N N . CYS A 1 241 ? -25.250 1.974 -4.525 1.00 87.44 241 CYS A N 1
ATOM 1885 C CA . CYS A 1 241 ? -24.298 2.655 -3.648 1.00 87.44 241 CYS A CA 1
ATOM 1886 C C . CYS A 1 241 ? -24.977 3.493 -2.553 1.00 87.44 241 CYS A C 1
ATOM 1888 O O . CYS A 1 241 ? -24.330 3.802 -1.556 1.00 87.44 241 CYS A O 1
ATOM 1890 N N . ALA A 1 242 ? -26.273 3.811 -2.680 1.00 86.56 242 ALA A N 1
ATOM 1891 C CA . ALA A 1 242 ? -27.044 4.494 -1.637 1.00 86.56 242 ALA A CA 1
ATOM 1892 C C . ALA A 1 242 ? -27.149 3.683 -0.327 1.00 86.56 242 ALA A C 1
ATOM 1894 O O . ALA A 1 242 ? -27.404 4.246 0.733 1.00 86.56 242 ALA A O 1
ATOM 1895 N N . GLN A 1 243 ? -26.916 2.366 -0.384 1.00 87.56 243 GLN A N 1
ATOM 1896 C CA . GLN A 1 243 ? -26.853 1.493 0.793 1.00 87.56 243 GLN A CA 1
ATOM 1897 C C . GLN A 1 243 ? -25.528 1.614 1.565 1.00 87.56 243 GLN A C 1
ATOM 1899 O O . GLN A 1 243 ? -25.418 1.086 2.670 1.00 87.56 243 GLN A O 1
ATOM 1904 N N . VAL A 1 244 ? -24.509 2.265 0.991 1.00 91.25 244 VAL A N 1
ATOM 1905 C CA . VAL A 1 244 ? -23.168 2.363 1.575 1.00 91.25 244 VAL A CA 1
ATOM 1906 C C . VAL A 1 244 ? -22.989 3.731 2.250 1.00 91.25 244 VAL A C 1
ATOM 1908 O O . VAL A 1 244 ? -23.126 4.762 1.590 1.00 91.25 244 VAL A O 1
ATOM 1911 N N . PRO A 1 245 ? -22.634 3.787 3.547 1.00 91.62 245 PRO A N 1
ATOM 1912 C CA . PRO A 1 245 ? -22.452 5.048 4.259 1.00 91.62 245 PRO A CA 1
ATOM 1913 C C . PRO A 1 245 ? -21.399 5.961 3.618 1.00 91.62 245 PRO A C 1
ATOM 1915 O O . PRO A 1 245 ? -20.326 5.505 3.219 1.00 91.62 245 PRO A O 1
ATOM 1918 N N . ALA A 1 246 ? -21.655 7.274 3.620 1.00 89.25 246 ALA A N 1
ATOM 1919 C CA . ALA A 1 246 ? -20.754 8.286 3.053 1.00 89.25 246 ALA A CA 1
ATOM 1920 C C . ALA A 1 246 ? -19.308 8.191 3.587 1.00 89.25 246 ALA A C 1
ATOM 1922 O O . ALA A 1 246 ? -18.356 8.355 2.832 1.00 89.25 246 ALA A O 1
ATOM 1923 N N . LYS A 1 247 ? -19.128 7.825 4.865 1.00 90.25 247 LYS A N 1
ATOM 1924 C CA . LYS A 1 247 ? -17.804 7.616 5.489 1.00 90.25 247 LYS A CA 1
ATOM 1925 C C . LYS A 1 247 ? -16.964 6.518 4.816 1.00 90.25 247 LYS A C 1
ATOM 1927 O O . LYS A 1 247 ? -15.744 6.576 4.885 1.00 90.25 247 LYS A O 1
ATOM 1932 N N . CYS A 1 248 ? -17.601 5.541 4.170 1.00 91.62 248 CYS A N 1
ATOM 1933 C CA . CYS A 1 248 ? -16.933 4.455 3.449 1.00 91.62 248 CYS A CA 1
ATOM 1934 C C . CYS A 1 248 ? -16.735 4.758 1.954 1.00 91.62 248 CYS A C 1
ATOM 1936 O O . CYS A 1 248 ? -15.987 4.049 1.292 1.00 91.62 248 CYS A O 1
ATOM 1938 N N . THR A 1 249 ? -17.418 5.777 1.416 1.00 88.88 249 THR A N 1
ATOM 1939 C CA . THR A 1 249 ? -17.398 6.145 -0.014 1.00 88.88 249 THR A CA 1
ATOM 1940 C C . THR A 1 249 ? -16.779 7.515 -0.301 1.00 88.88 249 THR A C 1
ATOM 1942 O O . THR A 1 249 ? -16.677 7.901 -1.467 1.00 88.88 249 THR A O 1
ATOM 1945 N N . GLY A 1 250 ? -16.374 8.252 0.739 1.00 82.38 250 GLY A N 1
ATOM 1946 C CA . GLY A 1 250 ? -15.785 9.588 0.623 1.00 82.38 250 GLY A CA 1
ATOM 1947 C C . GLY A 1 250 ? -14.414 9.609 -0.057 1.00 82.38 250 GLY A C 1
ATOM 1948 O O . GLY A 1 250 ? -14.062 10.607 -0.670 1.00 82.38 250 GLY A O 1
ATOM 1949 N N . SER A 1 251 ? -13.662 8.506 -0.007 1.00 82.88 251 SER A N 1
ATOM 1950 C CA . SER A 1 251 ? -12.416 8.326 -0.757 1.00 82.88 251 SER A CA 1
ATOM 1951 C C . SER A 1 251 ? -12.219 6.855 -1.137 1.00 82.88 251 SER A C 1
ATOM 1953 O O . SER A 1 251 ? -12.742 5.958 -0.471 1.00 82.88 251 SER A O 1
ATOM 1955 N N . ASN A 1 252 ? -11.445 6.582 -2.197 1.00 86.12 252 ASN A N 1
ATOM 1956 C CA . ASN A 1 252 ? -11.139 5.199 -2.606 1.00 86.12 252 ASN A CA 1
ATOM 1957 C C . ASN A 1 252 ? -10.228 4.482 -1.596 1.00 86.12 252 ASN A C 1
ATOM 1959 O O . ASN A 1 252 ? -10.157 3.254 -1.584 1.00 86.12 252 ASN A O 1
ATOM 1963 N N . VAL A 1 253 ? -9.570 5.262 -0.730 1.00 89.38 253 VAL A N 1
ATOM 1964 C CA . VAL A 1 253 ? -8.593 4.820 0.266 1.00 89.38 253 VAL A CA 1
ATOM 1965 C C . VAL A 1 253 ? -9.164 3.686 1.112 1.00 89.38 253 VAL A C 1
ATOM 1967 O O . VAL A 1 253 ? -8.520 2.655 1.220 1.00 89.38 253 VAL A O 1
ATOM 1970 N N . VAL A 1 254 ? -10.394 3.806 1.632 1.00 91.88 254 VAL A N 1
ATOM 1971 C CA . VAL A 1 254 ? -11.025 2.769 2.479 1.00 91.88 254 VAL A CA 1
ATOM 1972 C C . VAL A 1 254 ? -11.211 1.439 1.736 1.00 91.88 254 VAL A C 1
ATOM 1974 O O . VAL A 1 254 ? -10.926 0.380 2.297 1.00 91.88 254 VAL A O 1
ATOM 1977 N N . TYR A 1 255 ? -11.661 1.478 0.476 1.00 91.75 255 TYR A N 1
ATOM 1978 C CA . TYR A 1 255 ? -11.823 0.271 -0.341 1.00 91.75 255 TYR A CA 1
ATOM 1979 C C . TYR A 1 255 ? -10.465 -0.374 -0.643 1.00 91.75 255 TYR A C 1
ATOM 1981 O O . TYR A 1 255 ? -10.285 -1.570 -0.436 1.00 91.75 255 TYR A O 1
ATOM 1989 N N . GLU A 1 256 ? -9.492 0.414 -1.101 1.00 91.38 256 GLU A N 1
ATOM 1990 C CA . GLU A 1 256 ? -8.151 -0.072 -1.443 1.00 91.38 256 GLU A CA 1
ATOM 1991 C C . GLU A 1 256 ? -7.407 -0.646 -0.228 1.00 91.38 256 GLU A C 1
ATOM 1993 O O . GLU A 1 256 ? -6.732 -1.668 -0.349 1.00 91.38 256 GLU A O 1
ATOM 1998 N N . PHE A 1 257 ? -7.593 -0.046 0.951 1.00 90.94 257 PHE A N 1
ATOM 1999 C CA . PHE A 1 257 ? -7.055 -0.529 2.223 1.00 90.94 257 PHE A CA 1
ATOM 2000 C C . PHE A 1 257 ? -7.543 -1.963 2.509 1.00 90.94 257 PHE A C 1
ATOM 2002 O O . PHE A 1 257 ? -6.728 -2.864 2.721 1.00 90.94 257 PHE A O 1
ATOM 2009 N N . LEU A 1 258 ? -8.863 -2.187 2.446 1.00 92.12 258 LEU A N 1
ATOM 2010 C CA . LEU A 1 258 ? -9.501 -3.495 2.659 1.00 92.12 258 LEU A CA 1
ATOM 2011 C C . LEU A 1 258 ? -9.217 -4.507 1.536 1.00 92.12 258 LEU A C 1
ATOM 2013 O O . LEU A 1 258 ? -9.206 -5.711 1.786 1.00 92.12 258 LEU A O 1
ATOM 2017 N N . HIS A 1 259 ? -9.028 -4.041 0.300 1.00 92.56 259 HIS A N 1
ATOM 2018 C CA . HIS A 1 259 ? -8.931 -4.908 -0.875 1.00 92.56 259 HIS A CA 1
ATOM 2019 C C . HIS A 1 259 ? -7.500 -5.315 -1.248 1.00 92.56 259 HIS A C 1
ATOM 2021 O O . HIS A 1 259 ? -7.304 -6.392 -1.815 1.00 92.56 259 HIS A O 1
ATOM 2027 N N . TYR A 1 260 ? -6.504 -4.472 -0.955 1.00 91.50 260 TYR A N 1
ATOM 2028 C CA . TYR A 1 260 ? -5.123 -4.685 -1.398 1.00 91.50 260 TYR A CA 1
ATOM 2029 C C . TYR A 1 260 ? -4.096 -4.808 -0.272 1.00 91.50 260 TYR A C 1
ATOM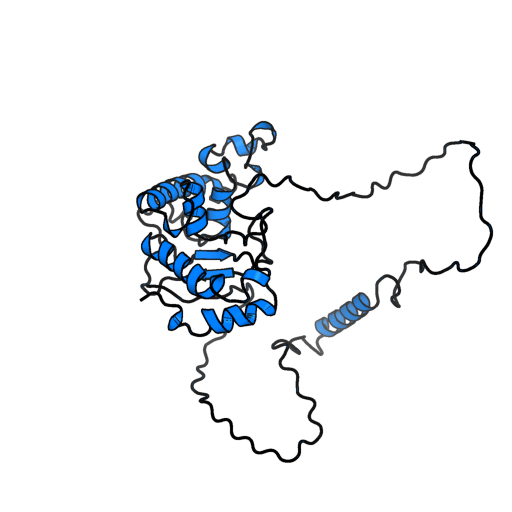 2031 O O . TYR A 1 260 ? -3.165 -5.594 -0.423 1.00 91.50 260 TYR A O 1
ATOM 2039 N N . LEU A 1 261 ? -4.200 -4.021 0.804 1.00 92.44 261 LEU A N 1
ATOM 2040 C CA . LEU A 1 261 ? -3.115 -3.900 1.793 1.00 92.44 261 LEU A CA 1
ATOM 2041 C C . LEU A 1 261 ? -3.236 -4.889 2.956 1.00 92.44 261 LEU A C 1
ATOM 2043 O O . LEU A 1 261 ? -2.223 -5.323 3.511 1.00 92.44 261 LEU A O 1
ATOM 2047 N N . LEU A 1 262 ? -4.470 -5.224 3.327 1.00 91.75 262 LEU A N 1
ATOM 2048 C CA . LEU A 1 262 ? -4.791 -6.087 4.458 1.00 91.75 262 LEU A CA 1
ATOM 2049 C C . LEU A 1 262 ? -4.877 -7.563 4.059 1.00 91.75 262 LEU A C 1
ATOM 2051 O O . LEU A 1 262 ? -5.237 -7.909 2.934 1.00 91.75 262 LEU A O 1
ATOM 2055 N N . ASP A 1 263 ? -4.560 -8.439 5.012 1.00 88.88 263 ASP A N 1
ATOM 2056 C CA . ASP A 1 263 ? -4.779 -9.879 4.879 1.00 88.88 263 ASP A CA 1
ATOM 2057 C C . ASP A 1 263 ? -6.281 -10.179 4.724 1.00 88.88 263 ASP A C 1
ATOM 2059 O O . ASP A 1 263 ? -7.118 -9.572 5.390 1.00 88.88 263 ASP A O 1
ATOM 2063 N N . ARG A 1 264 ? -6.635 -11.148 3.876 1.00 85.81 264 ARG A N 1
ATOM 2064 C CA . ARG A 1 264 ? -8.031 -11.506 3.558 1.00 85.81 264 ARG A CA 1
ATOM 2065 C C . ARG A 1 264 ? -8.829 -11.916 4.802 1.00 85.81 264 ARG A C 1
ATOM 2067 O O . ARG A 1 264 ? -10.041 -11.718 4.859 1.00 85.81 264 ARG A O 1
ATOM 2074 N N . ASP A 1 265 ? -8.147 -12.516 5.771 1.00 85.00 265 ASP A N 1
ATOM 2075 C CA . ASP A 1 265 ? -8.756 -13.050 6.990 1.00 85.00 265 ASP A CA 1
ATOM 2076 C C . ASP A 1 265 ? -8.868 -11.972 8.105 1.00 85.00 265 ASP A C 1
ATOM 2078 O O . ASP A 1 265 ? -9.508 -12.191 9.141 1.00 85.00 265 ASP A O 1
ATOM 2082 N N . PHE A 1 266 ? -8.285 -10.782 7.895 1.00 87.19 266 PHE A N 1
ATOM 2083 C CA . PHE A 1 266 ? -8.394 -9.622 8.784 1.00 87.19 266 PHE A CA 1
ATOM 2084 C C . PHE A 1 266 ? -9.715 -8.877 8.534 1.00 87.19 266 PHE A C 1
ATOM 2086 O O . PHE A 1 266 ? -10.055 -8.566 7.398 1.00 87.19 266 PHE A O 1
ATOM 2093 N N . LEU A 1 267 ? -10.471 -8.600 9.605 1.00 89.12 267 LEU A N 1
ATOM 2094 C CA . LEU A 1 267 ? -11.828 -8.018 9.564 1.00 89.12 267 LEU A CA 1
ATOM 2095 C C . LEU A 1 267 ? -12.878 -8.823 8.771 1.00 89.12 267 LEU A C 1
ATOM 2097 O O . LEU A 1 267 ? -13.969 -8.315 8.510 1.00 89.12 267 LEU A O 1
ATOM 2101 N N . SER A 1 268 ? -12.590 -10.092 8.463 1.00 87.00 268 SER A N 1
ATOM 2102 C CA . SER A 1 268 ? -13.555 -11.019 7.865 1.00 87.00 268 SER A CA 1
ATOM 2103 C C . SER A 1 268 ? -14.838 -11.126 8.710 1.00 87.00 268 SER A C 1
ATOM 2105 O O . SER A 1 268 ? -14.784 -10.905 9.921 1.00 87.00 268 SER A O 1
ATOM 2107 N N . PRO A 1 269 ? -15.980 -11.576 8.158 1.00 84.75 269 PRO A N 1
ATOM 2108 C CA . PRO A 1 269 ? -17.213 -11.752 8.936 1.00 84.75 269 PRO A CA 1
ATOM 2109 C C . PRO A 1 269 ? -17.095 -12.687 10.154 1.00 84.75 269 PRO A C 1
ATOM 2111 O O . PRO A 1 269 ? -17.959 -12.657 11.019 1.00 84.75 269 PRO A O 1
ATOM 2114 N N . GLN A 1 270 ? -16.045 -13.515 10.230 1.00 81.00 270 GLN A N 1
ATOM 2115 C CA . GLN A 1 270 ? -15.760 -14.401 11.368 1.00 81.00 270 GLN A CA 1
ATOM 2116 C C . GLN A 1 270 ? -14.881 -13.737 12.446 1.00 81.00 270 GLN A C 1
ATOM 2118 O O . GLN A 1 270 ? -14.817 -14.224 13.571 1.00 81.00 270 GLN A O 1
ATOM 2123 N N . THR A 1 271 ? -14.175 -12.656 12.094 1.00 79.44 271 THR A N 1
ATOM 2124 C CA . THR A 1 271 ? -13.147 -11.993 12.918 1.00 79.44 271 THR A CA 1
ATOM 2125 C C . THR A 1 271 ? -13.414 -10.499 13.154 1.00 79.44 271 THR A C 1
ATOM 2127 O O . THR A 1 271 ? -12.698 -9.872 13.932 1.00 79.44 271 THR A O 1
ATOM 2130 N N . ALA A 1 272 ? -14.442 -9.918 12.526 1.00 72.06 272 ALA A N 1
ATOM 2131 C CA . ALA A 1 272 ? -14.799 -8.500 12.627 1.00 72.06 272 ALA A CA 1
ATOM 2132 C C . ALA A 1 272 ? -15.148 -8.062 14.063 1.00 72.06 272 ALA A C 1
ATOM 2134 O O . ALA A 1 272 ? -14.712 -6.993 14.501 1.00 72.06 272 ALA A O 1
ATOM 2135 N N . ASP A 1 273 ? -15.865 -8.917 14.799 1.00 72.69 273 ASP A N 1
ATOM 2136 C CA . ASP A 1 273 ? -16.306 -8.666 16.179 1.00 72.69 273 ASP A CA 1
ATOM 2137 C C . ASP A 1 273 ? -15.207 -8.920 17.228 1.00 72.69 273 ASP A C 1
ATOM 2139 O O . ASP A 1 273 ? -15.389 -8.637 18.413 1.00 72.69 273 ASP A O 1
ATOM 2143 N N . TYR A 1 274 ? -14.040 -9.442 16.828 1.00 77.69 274 TYR A N 1
ATOM 2144 C CA . TYR A 1 274 ? -12.939 -9.664 17.764 1.00 77.69 274 TYR A CA 1
ATOM 2145 C C . TYR A 1 274 ? -12.375 -8.317 18.221 1.00 77.69 274 TYR A C 1
ATOM 2147 O O . TYR A 1 274 ? -12.015 -7.471 17.398 1.00 77.69 274 TYR A O 1
ATOM 2155 N N . GLN A 1 275 ? -12.240 -8.125 19.539 1.00 69.31 275 GLN A N 1
ATOM 2156 C CA . GLN A 1 275 ? -11.725 -6.879 20.128 1.00 69.31 275 GLN A CA 1
ATOM 2157 C C . GLN A 1 275 ? -10.330 -6.501 19.605 1.00 69.31 275 GLN A C 1
ATOM 2159 O O . GLN A 1 275 ? -10.060 -5.315 19.404 1.00 69.31 275 GLN A O 1
ATOM 2164 N N . VAL A 1 276 ? -9.483 -7.491 19.305 1.00 68.00 276 VAL A N 1
ATOM 2165 C CA . VAL A 1 276 ? -8.147 -7.303 18.721 1.00 68.00 276 VAL A CA 1
ATOM 2166 C C . VAL A 1 276 ? -7.964 -8.256 17.527 1.00 68.00 276 VAL A C 1
ATOM 2168 O O . VAL A 1 276 ? -7.567 -9.407 17.718 1.00 68.00 276 VAL A O 1
ATOM 2171 N N . PRO A 1 277 ? -8.270 -7.832 16.286 1.00 81.50 277 PRO A N 1
ATOM 2172 C CA . PRO A 1 277 ? -8.000 -8.634 15.099 1.00 81.50 277 PRO A CA 1
ATOM 2173 C C . PRO A 1 277 ? -6.488 -8.696 14.843 1.00 81.50 277 PRO A C 1
ATOM 2175 O O . PRO A 1 277 ? -5.786 -7.683 14.893 1.00 81.50 277 PRO A O 1
ATOM 2178 N N . SER A 1 278 ? -5.976 -9.893 14.554 1.00 88.19 278 SER A N 1
ATOM 2179 C CA . SER A 1 278 ? -4.553 -10.093 14.268 1.00 88.19 278 SER A CA 1
ATOM 2180 C C . SER A 1 278 ? -4.277 -9.983 12.769 1.00 88.19 278 SER A C 1
ATOM 2182 O O . SER A 1 278 ? -4.698 -10.841 11.991 1.00 88.19 278 SER A O 1
ATOM 2184 N N . LEU A 1 279 ? -3.570 -8.927 12.363 1.00 92.44 279 LEU A N 1
ATOM 2185 C CA . LEU A 1 279 ? -3.072 -8.760 11.001 1.00 92.44 279 LEU A CA 1
ATOM 2186 C C . LEU A 1 279 ? -1.764 -9.547 10.863 1.00 92.44 279 LEU A C 1
ATOM 2188 O O . LEU A 1 279 ? -0.729 -9.115 11.370 1.00 92.44 279 LEU A O 1
ATOM 2192 N N . LYS A 1 280 ? -1.814 -10.710 10.205 1.00 92.38 280 LYS A N 1
ATOM 2193 C CA . LYS A 1 280 ? -0.645 -11.596 10.040 1.00 92.38 280 LYS A CA 1
ATOM 2194 C C . LYS A 1 280 ? 0.332 -11.078 8.990 1.00 92.38 280 LYS A C 1
ATOM 2196 O O . LYS A 1 280 ? 1.543 -11.119 9.201 1.00 92.38 280 LYS A O 1
ATOM 2201 N N . PHE A 1 281 ? -0.214 -10.597 7.875 1.00 93.25 281 PHE A N 1
ATOM 2202 C CA . PHE A 1 281 ? 0.532 -10.086 6.735 1.00 93.25 281 PHE A CA 1
ATOM 2203 C C 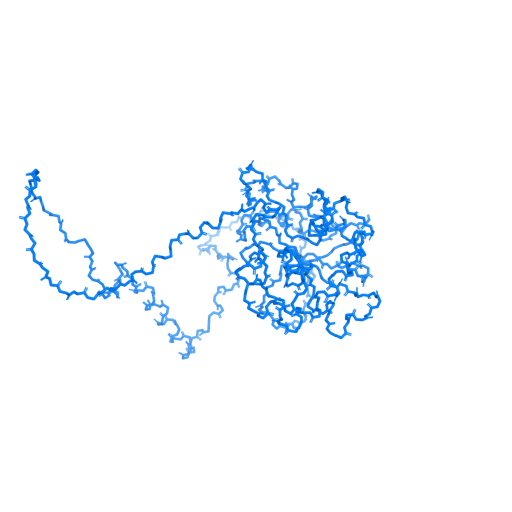. PHE A 1 281 ? 0.039 -8.691 6.363 1.00 93.25 281 PHE A C 1
ATOM 2205 O O . PHE A 1 281 ? -1.163 -8.439 6.363 1.00 93.25 281 PHE A O 1
ATOM 2212 N N . ALA A 1 282 ? 0.966 -7.803 6.015 1.00 94.25 282 ALA A N 1
ATOM 2213 C CA . ALA A 1 282 ? 0.658 -6.508 5.418 1.00 94.25 282 ALA A CA 1
ATOM 2214 C C . ALA A 1 282 ? 1.353 -6.419 4.057 1.00 94.25 282 ALA A C 1
ATOM 2216 O O . ALA A 1 282 ? 2.538 -6.750 3.939 1.00 94.25 282 ALA A O 1
ATOM 2217 N N . LEU A 1 283 ? 0.614 -6.002 3.029 1.00 94.94 283 LEU A N 1
ATOM 2218 C CA . LEU A 1 283 ? 1.150 -5.792 1.688 1.00 94.94 283 LEU A CA 1
ATOM 2219 C C . LEU A 1 283 ? 1.520 -4.318 1.502 1.00 94.94 283 LEU A C 1
ATOM 2221 O O . LEU A 1 283 ? 0.793 -3.421 1.922 1.00 94.94 283 LEU A O 1
ATOM 2225 N N . LEU A 1 284 ? 2.644 -4.081 0.835 1.00 95.25 284 LEU A N 1
ATOM 2226 C CA . LEU A 1 284 ? 3.121 -2.764 0.431 1.00 95.25 284 LEU A CA 1
ATOM 2227 C C . LEU A 1 284 ? 3.435 -2.807 -1.059 1.00 95.25 284 LEU A C 1
ATOM 2229 O O . LEU A 1 284 ? 4.122 -3.723 -1.517 1.00 95.25 284 LEU A O 1
ATOM 2233 N N . PHE A 1 285 ? 2.954 -1.822 -1.811 1.00 95.88 285 PHE A N 1
ATOM 2234 C CA . PHE A 1 285 ? 3.310 -1.639 -3.214 1.00 95.88 285 PHE A CA 1
ATOM 2235 C C . PHE A 1 285 ? 4.280 -0.466 -3.312 1.00 95.88 285 PHE A C 1
ATOM 2237 O O . PHE A 1 285 ? 3.989 0.635 -2.844 1.00 95.88 285 PHE A O 1
ATOM 2244 N N . LEU A 1 286 ? 5.439 -0.713 -3.910 1.00 95.25 286 LEU A N 1
ATOM 2245 C CA . LEU A 1 286 ? 6.418 0.323 -4.207 1.00 95.25 286 LEU A CA 1
ATOM 2246 C C . LEU A 1 286 ? 5.998 1.060 -5.488 1.00 95.25 286 LEU A C 1
ATOM 2248 O O . LEU A 1 286 ? 5.466 0.415 -6.397 1.00 95.25 286 LEU A O 1
ATOM 2252 N N . PRO A 1 287 ? 6.314 2.358 -5.628 1.00 94.69 287 PRO A N 1
ATOM 2253 C CA . PRO A 1 287 ? 6.121 3.134 -6.852 1.00 94.69 287 PRO A CA 1
ATOM 2254 C C . PRO A 1 287 ? 7.175 2.755 -7.908 1.00 94.69 287 PRO A C 1
ATOM 2256 O O . PRO A 1 287 ? 7.799 3.620 -8.502 1.00 94.69 287 PRO A O 1
ATOM 2259 N N . ILE A 1 288 ? 7.462 1.465 -8.095 1.00 93.50 288 ILE A N 1
ATOM 2260 C CA . ILE A 1 288 ? 8.453 0.952 -9.048 1.00 93.50 288 ILE A CA 1
ATOM 2261 C C . ILE A 1 288 ? 7.817 -0.200 -9.821 1.00 93.50 288 ILE A C 1
ATOM 2263 O O . ILE A 1 288 ? 7.273 -1.135 -9.227 1.00 93.50 288 ILE A O 1
ATOM 2267 N N . ILE A 1 289 ? 7.920 -0.169 -11.148 1.00 91.00 289 ILE A N 1
ATOM 2268 C CA . ILE A 1 289 ? 7.481 -1.265 -12.019 1.00 91.00 289 ILE A CA 1
ATOM 2269 C C . ILE A 1 289 ? 8.452 -2.447 -11.877 1.00 91.00 289 ILE A C 1
ATOM 2271 O O . ILE A 1 289 ? 9.671 -2.273 -11.931 1.00 91.00 289 ILE A O 1
ATOM 2275 N N . LYS A 1 290 ? 7.925 -3.672 -11.739 1.00 90.00 290 LYS A N 1
ATOM 2276 C CA . LYS A 1 290 ? 8.739 -4.898 -11.687 1.00 90.00 290 LYS A CA 1
ATOM 2277 C C . LYS A 1 290 ? 9.556 -5.073 -12.965 1.00 90.00 290 LYS A C 1
ATOM 2279 O O . LYS A 1 290 ? 9.037 -5.472 -14.004 1.00 90.00 290 LYS A O 1
ATOM 2284 N N . THR A 1 291 ? 10.848 -4.823 -12.841 1.00 87.06 291 THR A N 1
ATOM 2285 C CA . THR A 1 291 ? 11.859 -4.886 -13.898 1.00 87.06 291 THR A CA 1
ATOM 2286 C C . THR A 1 291 ? 13.129 -5.520 -13.333 1.00 87.06 291 THR A C 1
ATOM 2288 O O . THR A 1 291 ? 13.281 -5.642 -12.115 1.00 87.06 291 THR A O 1
ATOM 2291 N N . SER A 1 292 ? 14.052 -5.942 -14.198 1.00 85.88 292 SER A N 1
ATOM 2292 C CA . SER A 1 292 ? 15.345 -6.498 -13.773 1.00 85.88 292 SER A CA 1
ATOM 2293 C C . SER A 1 292 ? 16.196 -5.499 -12.983 1.00 85.88 292 SER A C 1
ATOM 2295 O O . SER A 1 292 ? 16.931 -5.920 -12.100 1.00 85.88 292 SER A O 1
ATOM 2297 N N . SER A 1 293 ? 16.056 -4.193 -13.225 1.00 84.81 293 SER A N 1
ATOM 2298 C CA . SER A 1 293 ? 16.771 -3.130 -12.501 1.00 84.81 293 SER A CA 1
ATOM 2299 C C . SER A 1 293 ? 16.365 -2.975 -11.029 1.00 84.81 293 SER A C 1
ATOM 2301 O O . SER A 1 293 ? 17.067 -2.317 -10.269 1.00 84.81 293 SER A O 1
ATOM 2303 N N . LEU A 1 294 ? 15.272 -3.608 -10.585 1.00 89.75 294 LEU A N 1
ATOM 2304 C CA . LEU A 1 294 ? 14.939 -3.707 -9.160 1.00 89.75 294 LEU A CA 1
ATOM 2305 C C . LEU A 1 294 ? 15.817 -4.736 -8.417 1.00 89.75 294 LEU A C 1
ATOM 2307 O O . LEU A 1 294 ? 15.857 -4.725 -7.187 1.00 89.75 294 LEU A O 1
ATOM 2311 N N . LEU A 1 295 ? 16.496 -5.638 -9.139 1.00 89.50 295 LEU A N 1
ATOM 2312 C CA . LEU A 1 295 ? 17.265 -6.729 -8.536 1.00 89.50 295 LEU A CA 1
ATOM 2313 C C . LEU A 1 295 ? 18.384 -6.214 -7.625 1.00 89.50 295 LEU A C 1
ATOM 2315 O O . LEU A 1 295 ? 18.566 -6.774 -6.549 1.00 89.50 295 LEU A O 1
ATOM 2319 N N . ASP A 1 296 ? 19.066 -5.137 -8.010 1.00 90.19 296 ASP A N 1
ATOM 2320 C CA . ASP A 1 296 ? 20.165 -4.560 -7.228 1.00 90.19 296 ASP A CA 1
ATOM 2321 C C . ASP A 1 296 ? 19.654 -4.040 -5.873 1.00 90.19 296 ASP A C 1
ATOM 2323 O O . ASP A 1 296 ? 20.150 -4.447 -4.826 1.00 90.19 296 ASP A O 1
ATOM 2327 N N . ILE A 1 297 ? 18.549 -3.276 -5.881 1.00 91.50 297 ILE A N 1
ATOM 2328 C CA . ILE A 1 297 ? 17.867 -2.799 -4.661 1.00 91.50 297 ILE A CA 1
ATOM 2329 C C . ILE A 1 297 ? 17.474 -3.977 -3.755 1.00 91.50 297 ILE A C 1
ATOM 2331 O O . ILE A 1 297 ? 17.609 -3.912 -2.533 1.00 91.50 297 ILE A O 1
ATOM 2335 N N . TYR A 1 298 ? 16.984 -5.071 -4.347 1.00 90.31 298 TYR A N 1
ATOM 2336 C CA . TYR A 1 298 ? 16.631 -6.272 -3.595 1.00 90.31 298 TYR A CA 1
ATOM 2337 C C . TYR A 1 298 ? 17.857 -6.961 -2.978 1.00 90.31 298 TYR A C 1
ATOM 2339 O O . TYR A 1 298 ? 17.798 -7.353 -1.815 1.00 90.31 298 TYR A O 1
ATOM 2347 N N . LEU A 1 299 ? 18.951 -7.122 -3.726 1.00 90.75 299 LEU A N 1
ATOM 2348 C CA . LEU A 1 299 ? 20.153 -7.801 -3.240 1.00 90.75 299 LEU A CA 1
ATOM 2349 C C . LEU A 1 299 ? 20.846 -7.005 -2.129 1.00 90.75 299 LEU A C 1
ATOM 2351 O O . LEU A 1 299 ? 21.205 -7.594 -1.108 1.00 90.75 299 LEU A O 1
ATOM 2355 N N . ASP A 1 300 ? 20.968 -5.688 -2.298 1.00 90.19 300 ASP A N 1
ATOM 2356 C CA . ASP A 1 300 ? 21.690 -4.822 -1.365 1.00 90.19 300 ASP A CA 1
ATOM 2357 C C . ASP A 1 300 ? 20.870 -4.513 -0.102 1.00 90.19 300 ASP A C 1
ATOM 2359 O O . ASP A 1 300 ? 21.398 -4.606 1.009 1.00 90.19 300 ASP A O 1
ATOM 2363 N N . GLY A 1 301 ? 19.575 -4.197 -0.251 1.00 86.25 301 GLY A N 1
ATOM 2364 C CA . GLY A 1 301 ? 18.698 -3.815 0.864 1.00 86.25 301 GLY A CA 1
ATOM 2365 C C . GLY A 1 301 ? 17.935 -4.968 1.527 1.00 86.25 301 GLY A C 1
ATOM 2366 O O . GLY A 1 301 ? 17.604 -4.887 2.706 1.00 86.25 301 GLY A O 1
ATOM 2367 N N . LEU A 1 302 ? 17.628 -6.054 0.802 1.00 88.00 302 LEU A N 1
ATOM 2368 C CA . LEU A 1 302 ? 16.777 -7.152 1.300 1.00 88.00 302 LEU A CA 1
ATOM 2369 C C . LEU A 1 302 ? 17.410 -8.553 1.224 1.00 88.00 302 LEU A C 1
ATOM 2371 O O . LEU A 1 302 ? 16.802 -9.514 1.705 1.00 88.00 302 LEU A O 1
ATOM 2375 N N . GLY A 1 303 ? 18.608 -8.694 0.647 1.00 81.75 303 GLY A N 1
ATOM 2376 C CA . GLY A 1 303 ? 19.267 -9.989 0.450 1.00 81.75 303 GLY A CA 1
ATOM 2377 C C . GLY A 1 303 ? 19.744 -10.664 1.742 1.00 81.75 303 GLY A C 1
ATOM 2378 O O . GLY A 1 303 ? 19.870 -11.888 1.783 1.00 81.75 303 GLY A O 1
ATOM 2379 N N . ASP A 1 304 ? 19.973 -9.890 2.807 1.00 79.94 304 ASP A N 1
ATOM 2380 C CA . ASP A 1 304 ? 20.383 -10.381 4.126 1.00 79.94 304 ASP A CA 1
ATOM 2381 C C . ASP A 1 304 ? 19.258 -10.178 5.162 1.00 79.94 304 ASP A C 1
ATOM 2383 O O . ASP A 1 304 ? 19.120 -9.083 5.716 1.00 79.94 304 ASP A O 1
ATOM 2387 N N . PRO A 1 305 ? 18.454 -11.213 5.478 1.00 69.12 305 PRO A N 1
ATOM 2388 C CA . PRO A 1 305 ? 17.304 -11.077 6.372 1.00 69.12 305 PRO A CA 1
ATOM 2389 C C . PRO A 1 305 ? 17.674 -10.736 7.824 1.00 69.12 305 PRO A C 1
ATOM 2391 O O . PRO A 1 305 ? 16.778 -10.390 8.589 1.00 69.12 305 PRO A O 1
ATOM 2394 N N . ILE A 1 306 ? 18.955 -10.817 8.214 1.00 64.75 306 ILE A N 1
ATOM 2395 C CA . ILE A 1 306 ? 19.427 -10.399 9.544 1.00 64.75 306 ILE A CA 1
ATOM 2396 C C . ILE A 1 306 ? 19.550 -8.867 9.617 1.00 64.75 306 ILE A C 1
ATOM 2398 O O . ILE A 1 306 ? 19.351 -8.283 10.678 1.00 64.75 306 ILE A O 1
ATOM 2402 N N . LYS A 1 307 ? 19.830 -8.194 8.492 1.00 65.75 307 LYS A N 1
ATOM 2403 C CA . LYS A 1 307 ? 19.940 -6.724 8.428 1.00 65.75 307 LYS A CA 1
ATOM 2404 C C . LYS A 1 307 ? 18.595 -6.015 8.289 1.00 65.75 307 LYS A C 1
ATOM 2406 O O . LYS A 1 307 ? 18.468 -4.873 8.706 1.00 65.75 307 LYS A O 1
ATOM 2411 N N . VAL A 1 308 ? 17.593 -6.696 7.731 1.00 70.69 308 VAL A N 1
ATOM 2412 C CA . VAL A 1 308 ? 16.230 -6.159 7.533 1.00 70.69 308 VAL A CA 1
ATOM 2413 C C . VAL A 1 308 ? 15.407 -6.181 8.835 1.00 70.69 308 VAL A C 1
ATOM 2415 O O . VAL A 1 308 ? 14.286 -5.682 8.869 1.00 70.69 308 VAL A O 1
ATOM 2418 N N . SER A 1 309 ? 15.908 -6.780 9.922 1.00 61.38 309 SER A N 1
ATOM 2419 C CA . SER A 1 309 ? 15.180 -6.823 11.193 1.00 61.38 309 SER A CA 1
ATOM 2420 C C . SER A 1 309 ? 15.464 -5.610 12.078 1.00 61.38 309 SER A C 1
ATOM 2422 O O . SER A 1 309 ? 16.531 -5.521 12.681 1.00 61.38 309 SER A O 1
ATOM 2424 N N . ASP A 1 310 ? 14.453 -4.755 12.244 1.00 57.12 310 ASP A N 1
ATOM 2425 C CA . ASP A 1 310 ? 14.359 -3.754 13.316 1.00 57.12 310 ASP A CA 1
ATOM 2426 C C . ASP A 1 310 ? 14.400 -4.440 14.693 1.00 57.12 310 ASP A C 1
ATOM 2428 O O . ASP A 1 310 ? 13.346 -4.825 15.204 1.00 57.12 310 ASP A O 1
ATOM 2432 N N . ASN A 1 311 ? 15.581 -4.643 15.281 1.00 46.22 311 ASN A N 1
ATOM 2433 C CA . ASN A 1 311 ? 15.745 -5.089 16.673 1.00 46.22 311 ASN A CA 1
ATOM 2434 C C . ASN A 1 311 ? 15.936 -3.897 17.612 1.00 46.22 311 ASN A C 1
ATOM 2436 O O . ASN A 1 311 ? 16.838 -3.081 17.327 1.00 46.22 311 ASN A O 1
#

Sequence (311 aa):
MVQKSYIYNPGRREPKGYSWEGCRRRVVFLCPPLLLHTCSSLLFFLQGFEPRDTEIGRRLEVWKAMQALTGPKNLLSLSPDPEMNSSSLLSTLSPAAWGRAEESVVRTKRMVGPVEVKEEENFFCGRPEKSHAKLVFVSTSGGSLWNLQAIHSMCRIEQEQIRSHISFGALCQRSAANECCPSWSLGNYLAVLSNRSSCQDTTQADTDRTLALLRFCATFYHRGVLVPACVGSSQDKPPFCAQVPAKCTGSNVVYEFLHYLLDRDFLSPQTADYQVPSLKFALLFLPIIKTSSLLDIYLDGLGDPIKVSDN

Foldseek 3Di:
DDFAWDFDDPDDDDDDDDDDDDDDDDDDDDDDDDDDDPPDPCVDVCPPVQDPPDPVSVVVVVVVVVVVQEDAPRPPDPDDHPPPDPDDDDDDDDDDDDDDDDDDDPPDDPPPPPPPPVDDPDLFPDAFDPQFTKIKGFDPVNFFCLDLVSQLLVQVLCCPLFVPDPCNLVFADADPVRHGGDWQWPLVLLCVQVVHPGSNPHDPVSSVVLLVLLLVQVVCVLVVQLDLQLADDPPRHDPSSVVHDCSCRPHCSSVCCQPPFFDVQFSPPVQSPPPDTGGRMTMMTGSGGDDPSCVVSCCRRPVDVVNSDPD